Protein 4MO9 (pdb70)

Radius of gyration: 20.58 Å; Cα contacts (8 Å, |Δi|>4): 650; chains: 1; bounding box: 39×49×63 Å

Nearest PDB structures (foldseek):
  4mo9-assembly1_A  TM=1.003E+00  e=7.757E-64  Veillonella parvula DSM 2008
  6b2y-assembly1_A  TM=8.261E-01  e=7.152E-26  Yersinia pestis
  6b2x-assembly2_B  TM=8.426E-01  e=3.365E-25  Yersinia pestis
  6b2x-assembly1_A  TM=8.324E-01  e=6.325E-25  Yersinia pestis
  6b2y-assembly2_B  TM=8.524E-01  e=2.109E-24  Yersinia pestis

Foldseek 3Di:
DFWAQFLVRDTWDDPDAAQAEEWAQALFLICNVLLQLLDPCSLRRYQEECNCVPPVVLCVQVCVLPCVVVHYYAYHQPDPRHDQVVSLVSVGAEYEAEPVRVVSCVVPHPVVVVSNHIYHYAYLQQVDLSRLLSRLCRNCSNRVSNPSSVVLSVLLVVLLCVLVVLLVVDPDQAFEEWEFEFLALVDTHKTAACCEQVNVLLVLRHHHLCNPPDDGIGGDPLVSCLVCLTQAYYAGDDPVRVLGHWDQPADPVRVVVSQVRNQVVHPPSVVRNHNVVQRYKDFYSSLGSDSQVSLVSLVSNCSRPVVSRVVDDSVVSSQVSCVNGHNGHDDIGGITD

Sequence (337 aa):
PIEITDVTGRTVTLKKPAERVVLQWSGAGGPFFTISALGKDTPKVIAGDTSLQDYRADWKHFTAEPELAKIPVVGTIGDKTFNAEQVVALNPDVIFIPVDLKDQYESDAKAKDAAGIQTIYIDYHAEKLESHQKSIEAIGKALGKEERAAEISKFYTNRVTRVLDRVSKINKPKPTVYLEVGNGPEEFGNSFSGNYSWGALATAGADVITKDAIKKSSPINPEFVLEKNPDIIIGSYWPKKPTSRLGFEATEDSSQALLKAFTTERQGWSDLKAVENKQVYSAHHGLPREVFDAAVFEYLAKTFYPEEFKDVDPEATLKEFYDKFLPFSYSGIWFHN

B-factor: mean 40.54, std 11.11, range [23.33, 91.19]

Secondary structure (DSSP, 8-state):
-EEEE-TTS-EEEESS---SEEP-STTTTSSHHHHHH--TTGGGGB----HHHHH----HHHHH--GGGGSPP---BTBTT--HHHHHTT--SEEEEEHHHHHHHHHHTTT--TT--EEEEE-STT--HHHHHHHHHHHHHHHT-HHHHHHHHHHHHHHHHHHHHHHHH--SPPPEE-------TTS------TTSTHHHHH----EETTTTT-SSS-PPPHHHHHHH--SB------TT-TT---BSS--HHHHHHHHHHHHHHSTTGGG-HHHHTT------TTSSSSTTTHHHHHHHHHHH-GGGGTT--HHHHHHHHHHHH-SS---SB----

Solvent-accessible surface area: 14846 Å² total

Structure (mmCIF, N/CA/C/O backbone):
data_4MO9
#
_entry.id   4MO9
#
_cell.length_a   39.402
_cell.length_b   75.999
_cell.length_c   125.187
_cell.angle_alpha   90.00
_cell.angle_beta   90.00
_cell.angle_gamma   90.00
#
_symmetry.space_group_name_H-M   'P 21 21 21'
#
loop_
_entity.id
_entity.type
_entity.pdbx_description
1 polymer 'Periplasmic binding protein'
2 non-polymer 'trimethylamine oxide'
3 non-polymer GLYCEROL
4 water water
#
loop_
_atom_site.group_PDB
_atom_site.id
_atom_site.type_symbol
_atom_site.label_atom_id
_atom_site.label_alt_id
_atom_site.label_comp_id
_atom_site.label_asym_id
_atom_site.label_entity_id
_atom_site.label_seq_id
_atom_site.pdbx_PDB_ins_code
_atom_site.Cartn_x
_atom_site.Cartn_y
_atom_site.Cartn_z
_atom_site.occupancy
_atom_site.B_iso_or_equiv
_atom_site.auth_seq_id
_atom_site.auth_comp_id
_atom_site.auth_asym_id
_atom_site.auth_atom_id
_atom_site.pdbx_PDB_model_num
ATOM 1 N N . PRO A 1 21 ? 20.801 69.708 17.548 1.00 47.85 18 PRO A N 1
ATOM 2 C CA . PRO A 1 21 ? 22.028 69.301 16.851 1.00 48.59 18 PRO A CA 1
ATOM 3 C C . PRO A 1 21 ? 21.674 68.334 15.728 1.00 46.21 18 PRO A C 1
ATOM 4 O O . PRO A 1 21 ? 21.023 67.318 15.986 1.00 48.04 18 PRO A O 1
ATOM 8 N N . ILE A 1 22 ? 22.092 68.642 14.505 1.00 42.42 19 ILE A N 1
ATOM 9 C CA . ILE A 1 22 ? 21.727 67.832 13.349 1.00 37.82 19 ILE A CA 1
ATOM 10 C C . ILE A 1 22 ? 22.910 66.998 12.874 1.00 38.45 19 ILE A C 1
ATOM 11 O O . ILE A 1 22 ? 23.977 67.538 12.557 1.00 36.11 19 ILE A O 1
ATOM 16 N N . GLU A 1 23 ? 22.723 65.684 12.806 1.00 37.23 20 GLU A N 1
ATOM 17 C CA . GLU A 1 23 ? 23.801 64.818 12.346 1.00 38.61 20 GLU A CA 1
ATOM 18 C C . GLU A 1 23 ? 23.546 64.406 10.905 1.00 35.20 20 GLU A C 1
ATOM 19 O O . GLU A 1 23 ? 22.531 63.774 10.594 1.00 33.75 20 GLU A O 1
ATOM 25 N N . ILE A 1 24 ? 24.473 64.778 10.028 1.00 32.81 21 ILE A N 1
ATOM 26 C CA . ILE A 1 24 ? 24.354 64.516 8.602 1.00 32.02 21 ILE A CA 1
ATOM 27 C C . ILE A 1 24 ? 25.430 63.527 8.171 1.00 30.31 21 ILE A C 1
ATOM 28 O O . ILE A 1 24 ? 26.583 63.622 8.610 1.00 34.86 21 ILE A O 1
ATOM 33 N N . THR A 1 25 ? 25.052 62.562 7.342 1.00 26.65 22 THR A N 1
ATOM 34 C CA . THR A 1 25 ? 26.021 61.659 6.740 1.00 27.94 22 THR A CA 1
ATOM 35 C C . THR A 1 25 ? 26.213 62.091 5.293 1.00 28.17 22 THR A C 1
ATOM 36 O O . THR A 1 25 ? 25.258 62.077 4.506 1.00 29.15 22 THR A O 1
ATOM 40 N N . ASP A 1 26 ? 27.439 62.463 4.927 1.00 25.71 23 ASP A N 1
ATOM 41 C CA . ASP A 1 26 ? 27.654 62.929 3.562 1.00 26.46 23 ASP A CA 1
ATOM 42 C C . ASP A 1 26 ? 27.905 61.769 2.594 1.00 27.78 23 ASP A C 1
ATOM 43 O O . ASP A 1 26 ? 27.888 60.595 3.005 1.00 29.36 23 ASP A O 1
ATOM 48 N N . VAL A 1 27 ? 28.095 62.086 1.319 1.00 24.81 24 VAL A N 1
ATOM 49 C CA . VAL A 1 27 ? 28.181 61.059 0.283 1.00 28.47 24 VAL A CA 1
ATOM 50 C C . VAL A 1 27 ? 29.412 60.154 0.458 1.00 27.82 24 VAL A C 1
ATOM 51 O O . VAL A 1 27 ? 29.454 59.069 -0.103 1.00 29.56 24 VAL A O 1
ATOM 55 N N . THR A 1 28 ? 30.398 60.575 1.259 1.00 26.12 25 THR A N 1
ATOM 56 C CA . THR A 1 28 ? 31.593 59.750 1.459 1.00 26.49 25 THR A CA 1
ATOM 57 C C . THR A 1 28 ? 31.522 58.973 2.771 1.00 30.94 25 THR A C 1
ATOM 58 O O . THR A 1 28 ? 32.450 58.222 3.113 1.00 30.05 25 THR A O 1
ATOM 62 N N . GLY A 1 29 ? 30.439 59.177 3.521 1.00 28.78 26 GLY A N 1
ATOM 63 C CA . GLY A 1 29 ? 30.286 58.505 4.796 1.00 27.98 26 GLY A CA 1
ATOM 64 C C . GLY A 1 29 ? 30.723 59.325 5.991 1.00 29.81 26 GLY A C 1
ATOM 65 O O . GLY A 1 29 ? 30.752 58.801 7.116 1.00 29.88 26 GLY A O 1
ATOM 66 N N . ARG A 1 30 ? 31.062 60.601 5.783 1.00 27.40 27 ARG A N 1
ATOM 67 C CA . ARG A 1 30 ? 31.484 61.441 6.908 1.00 27.92 27 ARG A CA 1
ATOM 68 C C . ARG A 1 30 ? 30.299 61.872 7.756 1.00 29.22 27 ARG A C 1
ATOM 69 O O . ARG A 1 30 ? 29.251 62.292 7.231 1.00 27.71 27 ARG A O 1
ATOM 77 N N . THR A 1 31 ? 30.473 61.760 9.069 1.00 26.00 28 THR A N 1
ATOM 78 C CA . THR A 1 31 ? 29.474 62.225 10.009 1.00 27.39 28 THR A CA 1
ATOM 79 C C . THR A 1 31 ? 29.716 63.697 10.336 1.00 27.05 28 THR A C 1
ATOM 80 O O . THR A 1 31 ? 30.706 64.063 10.987 1.00 28.71 28 THR A O 1
ATOM 84 N N . VAL A 1 32 ? 28.797 64.543 9.888 1.00 29.16 29 VAL A N 1
ATOM 85 C CA . VAL A 1 32 ? 28.956 65.989 10.021 1.00 29.92 29 VAL A CA 1
ATOM 86 C C . VAL A 1 32 ? 27.850 66.543 10.922 1.00 32.58 29 VAL A C 1
ATOM 87 O O . VAL A 1 32 ? 26.670 66.244 10.720 1.00 32.96 29 VAL A O 1
ATOM 91 N N . THR A 1 33 ? 28.221 67.346 11.914 1.00 35.51 30 THR A N 1
ATOM 92 C CA . THR A 1 33 ? 27.251 67.836 12.883 1.00 37.23 30 THR A CA 1
ATOM 93 C C . THR A 1 33 ? 27.044 69.349 12.800 1.00 38.18 30 THR A C 1
ATOM 94 O O . THR A 1 33 ? 28.019 70.113 12.869 1.00 38.65 30 THR A O 1
ATOM 98 N N . LEU A 1 34 ? 25.785 69.778 12.674 1.00 33.78 31 LEU A N 1
ATOM 99 C CA . LEU A 1 34 ? 25.453 71.201 12.717 1.00 34.50 31 LEU A CA 1
ATOM 100 C C . LEU A 1 34 ? 24.656 71.513 13.976 1.00 36.39 31 LEU A C 1
ATOM 101 O O . LEU A 1 34 ? 23.841 70.697 14.413 1.00 33.98 31 LEU A O 1
ATOM 106 N N . LYS A 1 35 ? 24.871 72.702 14.532 1.00 38.80 32 LYS A N 1
ATOM 107 C CA . LYS A 1 35 ? 24.163 73.135 15.736 1.00 44.15 32 LYS A CA 1
ATOM 108 C C . LYS A 1 35 ? 22.692 73.437 15.423 1.00 41.44 32 LYS A C 1
ATOM 109 O O . LYS A 1 35 ? 21.824 73.329 16.285 1.00 39.47 32 LYS A O 1
ATOM 115 N N . LYS A 1 36 ? 22.426 73.814 14.174 1.00 39.72 33 LYS A N 1
ATOM 116 C CA . LYS A 1 36 ? 21.092 74.227 13.744 1.00 39.93 33 LYS A CA 1
ATOM 117 C C . LYS A 1 36 ? 21.101 74.195 12.220 1.00 37.07 33 LYS A C 1
ATOM 118 O O . LYS A 1 36 ? 22.173 74.049 11.627 1.00 35.03 33 LYS A O 1
ATOM 124 N N . PRO A 1 37 ? 19.920 74.319 11.575 1.00 37.87 34 PRO A N 1
ATOM 125 C CA . PRO A 1 37 ? 19.914 74.273 10.106 1.00 36.63 34 PRO A CA 1
ATOM 126 C C . PRO A 1 37 ? 20.814 75.342 9.480 1.00 38.60 34 PRO A C 1
ATOM 127 O O . PRO A 1 37 ? 20.860 76.468 9.977 1.00 38.37 34 PRO A O 1
ATOM 131 N N . ALA A 1 38 ? 21.522 74.983 8.412 1.00 35.08 35 ALA A N 1
ATOM 132 C CA . ALA A 1 38 ? 22.417 75.907 7.718 1.00 35.00 35 ALA A CA 1
ATOM 133 C C . ALA A 1 38 ? 21.646 77.112 7.180 1.00 35.16 35 ALA A C 1
ATOM 134 O O . ALA A 1 38 ? 20.561 76.961 6.614 1.00 34.63 35 ALA A O 1
ATOM 136 N N . GLU A 1 39 ? 22.194 78.311 7.342 1.00 34.37 36 GLU A N 1
ATOM 137 C CA . GLU A 1 39 ? 21.547 79.479 6.749 1.00 37.31 36 GLU A CA 1
ATOM 138 C C . GLU A 1 39 ? 22.576 80.475 6.221 1.00 36.46 36 GLU A C 1
ATOM 139 O O . GLU A 1 39 ? 22.230 81.593 5.817 1.00 36.54 36 GLU A O 1
ATOM 145 N N . ARG A 1 40 ? 23.841 80.053 6.218 1.00 33.77 37 ARG A N 1
ATOM 146 C CA . ARG A 1 40 ? 24.922 80.842 5.631 1.00 31.64 37 ARG A CA 1
ATOM 147 C C . ARG A 1 40 ? 25.846 79.956 4.795 1.00 32.40 37 ARG A C 1
ATOM 148 O O . ARG A 1 40 ? 27.029 79.761 5.121 1.00 31.51 37 ARG A O 1
ATOM 156 N N . VAL A 1 41 ? 25.293 79.424 3.705 1.00 30.53 38 VAL A N 1
ATOM 157 C CA . VAL A 1 41 ? 26.013 78.503 2.837 1.00 28.54 38 VAL A CA 1
ATOM 158 C C . VAL A 1 41 ? 26.956 79.269 1.893 1.00 31.94 38 VAL A C 1
ATOM 159 O O . VAL A 1 41 ? 26.60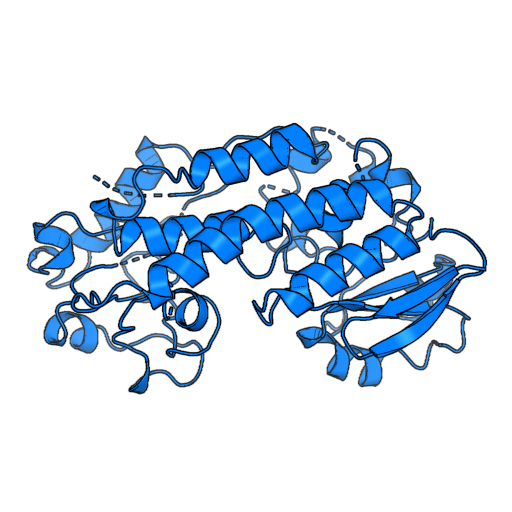2 80.353 1.419 1.00 34.50 38 VAL A O 1
ATOM 163 N N . VAL A 1 42 ? 28.151 78.726 1.641 1.00 31.72 39 VAL A N 1
ATOM 164 C CA . VAL A 1 42 ? 29.014 79.211 0.553 1.00 32.58 39 VAL A CA 1
ATOM 165 C C . VAL A 1 42 ? 28.900 78.239 -0.622 1.00 32.29 39 VAL A C 1
ATOM 166 O O . VAL A 1 42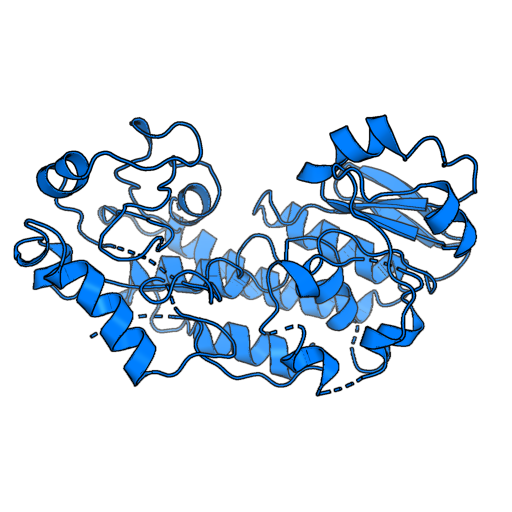 ? 29.205 77.048 -0.488 1.00 32.38 39 VAL A O 1
ATOM 170 N N . LEU A 1 43 ? 28.440 78.739 -1.764 1.00 31.37 40 LEU A N 1
ATOM 171 C CA . LEU A 1 43 ? 28.250 77.903 -2.952 1.00 29.73 40 LEU A CA 1
ATOM 172 C C . LEU A 1 43 ? 29.540 77.668 -3.723 1.00 28.67 40 LEU A C 1
ATOM 173 O O . LEU A 1 43 ? 30.393 78.557 -3.818 1.00 28.83 40 LEU A O 1
ATOM 178 N N . GLN A 1 44 ? 29.665 76.472 -4.297 1.00 29.27 41 GLN A N 1
ATOM 179 C CA . GLN A 1 44 ? 30.690 76.169 -5.286 1.00 28.52 41 GLN A CA 1
ATOM 180 C C . GLN A 1 44 ? 30.041 75.396 -6.431 1.00 30.99 41 GLN A C 1
ATOM 181 O O . GLN A 1 44 ? 29.048 74.675 -6.212 1.00 28.61 41 GLN A O 1
ATOM 187 N N . TRP A 1 45 ? 30.610 75.546 -7.626 1.00 30.14 42 TRP A N 1
ATOM 188 C CA . TRP A 1 45 ? 30.152 74.860 -8.851 1.00 28.10 42 TRP A CA 1
ATOM 189 C C . TRP A 1 45 ? 28.642 74.969 -9.116 1.00 27.94 42 TRP A C 1
ATOM 190 O O . TRP A 1 45 ? 27.997 73.980 -9.478 1.00 27.81 42 TRP A O 1
ATOM 201 N N . SER A 1 46 ? 28.081 76.166 -8.958 1.00 29.47 43 SER A N 1
ATOM 202 C CA . SER A 1 46 ? 26.654 76.363 -9.202 1.00 31.19 43 SER A CA 1
ATOM 203 C C . SER A 1 46 ? 26.272 76.029 -10.646 1.00 32.50 43 SER A C 1
ATOM 204 O O . SER A 1 46 ? 26.919 76.483 -11.600 1.00 31.26 43 SER A O 1
ATOM 207 N N . GLY A 1 47 ? 25.236 75.207 -10.799 1.00 32.07 44 GLY A N 1
ATOM 208 C CA . GLY A 1 47 ? 24.800 74.793 -12.117 1.00 31.32 44 GLY A CA 1
ATOM 209 C C . GLY A 1 47 ? 25.683 73.710 -12.702 1.00 32.92 44 GLY A C 1
ATOM 210 O O . GLY A 1 47 ? 25.508 73.329 -13.871 1.00 32.32 44 GLY A O 1
ATOM 211 N N . ALA A 1 48 ? 26.635 73.217 -11.910 1.00 28.35 45 ALA A N 1
ATOM 212 C CA . ALA A 1 48 ? 27.578 72.214 -12.395 1.00 29.50 45 ALA A CA 1
ATOM 213 C C . ALA A 1 48 ? 27.827 71.101 -11.374 1.00 29.92 45 ALA A C 1
ATOM 214 O O . ALA A 1 48 ? 28.962 70.627 -11.216 1.00 28.23 45 ALA A O 1
ATOM 216 N N . GLY A 1 49 ? 26.776 70.671 -10.684 1.00 28.38 46 GLY A N 1
ATOM 217 C CA . GLY A 1 49 ? 26.946 69.584 -9.731 1.00 27.68 46 GLY A CA 1
ATOM 218 C C . GLY A 1 49 ? 27.248 70.044 -8.319 1.00 26.90 46 GLY A C 1
ATOM 219 O O . GLY A 1 49 ? 27.333 69.219 -7.400 1.00 29.07 46 GLY A O 1
ATOM 220 N N . GLY A 1 50 ? 27.409 71.354 -8.126 1.00 26.04 47 GLY A N 1
ATOM 221 C CA . GLY A 1 50 ? 27.411 71.922 -6.779 1.00 25.83 47 GLY A CA 1
ATOM 222 C C . GLY A 1 50 ? 25.975 71.981 -6.268 1.00 24.75 47 GLY A C 1
ATOM 223 O O . GLY A 1 50 ? 25.043 71.629 -6.996 1.00 28.66 47 GLY A O 1
ATOM 224 N N . PRO A 1 51 ? 25.769 72.458 -5.038 1.00 26.08 48 PRO A N 1
ATOM 225 C CA . PRO A 1 51 ? 24.430 72.355 -4.430 1.00 24.52 48 PRO A CA 1
ATOM 226 C C . PRO A 1 51 ? 23.381 73.358 -4.944 1.00 24.40 48 PRO A C 1
ATOM 227 O O . PRO A 1 51 ? 22.214 73.181 -4.611 1.00 26.56 48 PRO A O 1
ATOM 231 N N . PHE A 1 52 ? 23.766 74.361 -5.735 1.00 28.77 49 PHE A N 1
ATOM 232 C CA . PHE A 1 52 ? 22.833 75.448 -6.090 1.00 28.88 49 PHE A CA 1
ATOM 233 C C . PHE A 1 52 ? 21.427 75.015 -6.507 1.00 28.15 49 PHE A C 1
ATOM 234 O O . PHE A 1 52 ? 20.430 75.477 -5.938 1.00 28.94 49 PHE A O 1
ATOM 242 N N . PHE A 1 53 ? 21.325 74.150 -7.513 1.00 28.37 50 PHE A N 1
ATOM 243 C CA . PHE A 1 53 ? 20.002 73.727 -7.977 1.00 25.17 50 PHE A CA 1
ATOM 244 C C . PHE A 1 53 ? 19.260 72.931 -6.911 1.00 26.39 50 PHE A C 1
ATOM 245 O O . PHE A 1 53 ? 18.044 73.060 -6.773 1.00 28.06 50 PHE A O 1
ATOM 253 N N . THR A 1 54 ? 19.975 72.094 -6.166 1.00 26.89 51 THR A N 1
ATOM 254 C CA . THR A 1 54 ? 19.335 71.369 -5.059 1.00 25.66 51 THR A CA 1
ATOM 255 C C . THR A 1 54 ? 18.817 72.334 -3.994 1.00 26.74 51 THR A C 1
ATOM 256 O O . THR A 1 54 ? 17.670 72.219 -3.527 1.00 26.37 51 THR A O 1
ATOM 260 N N . ILE A 1 55 ? 19.645 73.301 -3.615 1.00 25.77 52 ILE A N 1
ATOM 261 C CA . ILE A 1 55 ? 19.227 74.269 -2.606 1.00 26.37 52 ILE A CA 1
ATOM 262 C C . ILE A 1 55 ? 18.000 75.055 -3.080 1.00 30.48 52 ILE A C 1
ATOM 263 O O . ILE A 1 55 ? 17.040 75.240 -2.317 1.00 29.59 52 ILE A O 1
ATOM 268 N N . SER A 1 56 ? 18.006 75.484 -4.344 1.00 29.90 53 SER A N 1
ATOM 269 C CA . SER A 1 56 ? 16.877 76.237 -4.883 1.00 29.27 53 SER A CA 1
ATOM 270 C C . SER A 1 56 ? 15.624 75.374 -4.864 1.00 30.80 53 SER A C 1
ATOM 271 O O . SER A 1 56 ? 14.533 75.858 -4.581 1.00 33.10 53 SER A O 1
ATOM 274 N N . ALA A 1 57 ? 15.781 74.089 -5.165 1.00 29.08 54 ALA A N 1
ATOM 275 C CA . ALA A 1 57 ? 14.642 73.173 -5.188 1.00 30.38 54 ALA A CA 1
ATOM 276 C C . ALA A 1 57 ? 14.074 72.936 -3.790 1.00 28.65 54 ALA A C 1
ATOM 277 O O . ALA A 1 57 ? 12.874 72.685 -3.630 1.00 30.87 54 ALA A O 1
ATOM 279 N N . LEU A 1 58 ? 14.933 73.022 -2.779 1.00 29.47 55 LEU A N 1
ATOM 280 C CA . LEU A 1 58 ? 14.524 72.827 -1.387 1.00 29.82 55 LEU A CA 1
ATOM 281 C C . LEU A 1 58 ? 13.925 74.095 -0.779 1.00 34.44 55 LEU A C 1
ATOM 282 O O . LEU A 1 58 ? 12.929 74.039 -0.043 1.00 33.82 55 LEU A O 1
ATOM 295 N N . GLY A 1 60 ? 13.021 77.073 -2.513 1.00 36.79 57 GLY A N 1
ATOM 296 C CA . GLY A 1 60 ? 12.111 77.862 -3.330 1.00 36.27 57 GLY A CA 1
ATOM 297 C C . GLY A 1 60 ? 12.419 79.349 -3.228 1.00 36.23 57 GLY A C 1
ATOM 298 O O . GLY A 1 60 ? 13.570 79.762 -3.395 1.00 33.00 57 GLY A O 1
ATOM 299 N N . LYS A 1 61 ? 11.395 80.149 -2.936 1.00 41.57 58 LYS A N 1
ATOM 300 C CA . LYS A 1 61 ? 11.550 81.600 -2.893 1.00 43.94 58 LYS A CA 1
ATOM 301 C C . LYS A 1 61 ? 12.475 82.060 -1.772 1.00 43.92 58 LYS A C 1
ATOM 302 O O . LYS A 1 61 ? 12.988 83.180 -1.814 1.00 43.09 58 LYS A O 1
ATOM 308 N N . ASP A 1 62 ? 12.679 81.195 -0.777 1.00 42.79 59 ASP A N 1
ATOM 309 C CA . ASP A 1 62 ? 13.537 81.515 0.368 1.00 43.09 59 ASP A CA 1
ATOM 310 C C . ASP A 1 62 ? 15.011 81.223 0.104 1.00 39.48 59 ASP A C 1
ATOM 311 O O . ASP A 1 62 ? 15.839 81.355 1.007 1.00 39.07 59 ASP A O 1
ATOM 316 N N . THR A 1 63 ? 15.330 80.818 -1.123 1.00 35.51 60 THR A N 1
ATOM 317 C CA . THR A 1 63 ? 16.706 80.484 -1.490 1.00 32.46 60 THR A CA 1
ATOM 318 C C . THR A 1 63 ? 17.772 81.509 -1.059 1.00 35.56 60 THR A C 1
ATOM 319 O O . THR A 1 63 ? 18.785 81.127 -0.476 1.00 36.56 60 THR A O 1
ATOM 323 N N . PRO A 1 64 ? 17.559 82.809 -1.334 1.00 38.38 61 PRO A N 1
ATOM 324 C CA . PRO A 1 64 ? 18.626 83.753 -0.961 1.00 42.50 61 PRO A CA 1
ATOM 325 C C . PRO A 1 64 ? 18.860 83.860 0.554 1.00 43.26 61 PRO A C 1
ATOM 326 O O . PRO A 1 64 ? 19.954 84.255 0.974 1.00 43.41 61 PRO A O 1
ATOM 330 N N . LYS A 1 65 ? 17.858 83.504 1.355 1.00 39.50 62 LYS A N 1
ATOM 331 C CA . LYS A 1 65 ? 17.952 83.629 2.813 1.00 42.19 62 LYS A CA 1
ATOM 332 C C . LYS A 1 65 ? 18.920 82.646 3.487 1.00 40.92 62 LYS A C 1
ATOM 333 O O . LYS A 1 65 ? 19.177 82.757 4.692 1.00 43.21 62 LYS A O 1
ATOM 339 N N . VAL A 1 66 ? 19.451 81.688 2.730 1.00 36.96 63 VAL A N 1
ATOM 340 C CA . VAL A 1 66 ? 20.376 80.705 3.301 1.00 35.70 63 VAL A CA 1
ATOM 341 C C . VAL A 1 66 ? 21.767 80.742 2.661 1.00 36.86 63 VAL A C 1
ATOM 342 O O . VAL A 1 66 ? 22.640 79.939 3.013 1.00 34.74 63 VAL A O 1
ATOM 346 N N . ILE A 1 67 ? 21.974 81.648 1.710 1.00 35.75 64 ILE A N 1
ATOM 347 C CA . ILE A 1 67 ? 23.252 81.704 0.996 1.00 33.80 64 ILE A CA 1
ATOM 348 C C . ILE A 1 67 ? 24.084 82.901 1.459 1.00 37.43 64 ILE A C 1
ATOM 349 O O . ILE A 1 67 ? 23.646 84.045 1.330 1.00 38.69 64 ILE A O 1
ATOM 354 N N . ALA A 1 68 ? 25.276 82.640 1.996 1.00 36.62 65 ALA A N 1
ATOM 355 C CA . ALA A 1 68 ? 26.167 83.708 2.458 1.00 37.92 65 ALA A CA 1
ATOM 356 C C . ALA A 1 68 ? 27.191 84.117 1.386 1.00 38.31 65 ALA A C 1
ATOM 357 O O . ALA A 1 68 ? 27.669 85.264 1.372 1.00 36.70 65 ALA A O 1
ATOM 359 N N . GLY A 1 69 ? 27.538 83.171 0.510 1.00 34.71 66 GLY A N 1
ATOM 360 C CA . GLY A 1 69 ? 28.528 83.418 -0.523 1.00 31.60 66 GLY A CA 1
ATOM 361 C C . GLY A 1 69 ? 28.148 82.780 -1.839 1.00 33.35 66 GLY A C 1
ATOM 362 O O . GLY A 1 69 ? 27.867 81.571 -1.903 1.00 33.91 66 GLY A O 1
ATOM 371 N N . ASP A 1 71 ? 29.163 81.842 -5.729 1.00 33.76 68 ASP A N 1
ATOM 372 C CA . ASP A 1 71 ? 30.287 81.638 -6.644 1.00 32.64 68 ASP A CA 1
ATOM 373 C C . ASP A 1 71 ? 29.951 82.273 -7.992 1.00 35.69 68 ASP A C 1
ATOM 374 O O . ASP A 1 71 ? 28.836 82.777 -8.181 1.00 37.16 68 ASP A O 1
ATOM 379 N N . THR A 1 72 ? 30.901 82.251 -8.926 1.00 34.64 69 THR A N 1
ATOM 380 C CA . THR A 1 72 ? 30.711 82.914 -10.221 1.00 37.29 69 THR A CA 1
ATOM 381 C C . THR A 1 72 ? 30.526 81.933 -11.370 1.00 38.84 69 THR A C 1
ATOM 382 O O . THR A 1 72 ? 30.566 82.323 -12.543 1.00 35.58 69 THR A O 1
ATOM 386 N N . SER A 1 73 ? 30.333 80.662 -11.027 1.00 39.17 70 SER A N 1
ATOM 387 C CA . SER A 1 73 ? 30.143 79.607 -12.019 1.00 36.93 70 SER A CA 1
ATOM 388 C C . SER A 1 73 ? 29.008 79.911 -13.013 1.00 36.07 70 SER A C 1
ATOM 389 O O . SER A 1 73 ? 29.204 79.828 -14.237 1.00 35.09 70 SER A O 1
ATOM 392 N N . LEU A 1 74 ? 27.836 80.285 -12.501 1.00 34.02 71 LEU A N 1
ATOM 393 C CA . LEU A 1 74 ? 26.708 80.618 -13.372 1.00 35.89 71 LEU A CA 1
ATOM 394 C C . LEU A 1 74 ? 27.032 81.838 -14.225 1.00 36.80 71 LEU A C 1
ATOM 395 O O . LEU A 1 74 ? 26.904 81.797 -15.463 1.00 40.45 71 LEU A O 1
ATOM 400 N N . GLN A 1 75 ? 27.462 82.918 -13.571 1.00 36.80 72 GLN A N 1
ATOM 401 C CA . GLN A 1 75 ? 27.803 84.164 -14.272 1.00 38.81 72 GLN A CA 1
ATOM 402 C C . GLN A 1 75 ? 28.812 83.960 -15.408 1.00 41.79 72 GLN A C 1
ATOM 403 O O . GLN A 1 75 ? 28.689 84.563 -16.478 1.00 42.87 72 GLN A O 1
ATOM 409 N N . ASP A 1 76 ? 29.803 83.104 -15.178 1.00 41.92 73 ASP A N 1
ATOM 410 C CA . ASP A 1 76 ? 30.910 82.941 -16.118 1.00 45.42 73 ASP A CA 1
ATOM 411 C C . ASP A 1 76 ? 30.676 81.876 -17.191 1.00 45.08 73 ASP A C 1
ATOM 412 O O . ASP A 1 76 ? 31.124 82.026 -18.324 1.00 46.21 73 ASP A O 1
ATOM 417 N N . TYR A 1 77 ? 29.980 80.801 -16.840 1.00 41.23 74 TYR A N 1
ATOM 418 C CA . TYR A 1 77 ? 29.914 79.636 -17.718 1.00 44.32 74 TYR A CA 1
ATOM 419 C C . TYR A 1 77 ? 28.499 79.252 -18.119 1.00 41.53 74 TYR A C 1
ATOM 420 O O . TYR A 1 77 ? 28.308 78.398 -18.978 1.00 41.22 74 TYR A O 1
ATOM 429 N N . ARG A 1 78 ? 27.513 79.869 -17.476 1.00 40.12 75 ARG A N 1
ATOM 430 C CA . ARG A 1 78 ? 26.115 79.588 -17.765 1.00 39.53 75 ARG A CA 1
ATOM 431 C C . ARG A 1 78 ? 25.323 80.891 -17.687 1.00 38.06 75 ARG A C 1
ATOM 432 O O . ARG A 1 78 ? 24.319 80.979 -16.978 1.00 37.55 75 ARG A O 1
ATOM 440 N N . ALA A 1 79 ? 25.779 81.908 -18.415 1.00 34.83 76 ALA A N 1
ATOM 441 C CA . ALA A 1 79 ? 25.242 83.257 -18.231 1.00 35.49 76 ALA A CA 1
ATOM 442 C C . ALA A 1 79 ? 23.762 83.362 -18.581 1.00 36.69 76 ALA A C 1
ATOM 443 O O . ALA A 1 79 ? 23.052 84.222 -18.048 1.00 35.77 76 ALA A O 1
ATOM 445 N N . ASP A 1 80 ? 23.286 82.504 -19.478 1.00 36.43 77 ASP A N 1
ATOM 446 C CA . ASP A 1 80 ? 21.871 82.565 -19.819 1.00 38.51 77 ASP A CA 1
ATOM 447 C C . ASP A 1 80 ? 21.021 82.182 -18.610 1.00 34.77 77 ASP A C 1
ATOM 448 O O . ASP A 1 80 ? 19.974 82.790 -18.366 1.00 34.45 77 ASP A O 1
ATOM 461 N N . TRP A 1 82 ? 22.071 82.554 -15.444 1.00 36.29 79 TRP A N 1
ATOM 462 C CA . TRP A 1 82 ? 22.261 83.677 -14.527 1.00 36.27 79 TRP A CA 1
ATOM 463 C C . TRP A 1 82 ? 21.299 84.833 -14.814 1.00 37.08 79 TRP A C 1
ATOM 464 O O . TRP A 1 82 ? 20.718 85.394 -13.880 1.00 34.96 79 TRP A O 1
ATOM 475 N N . LYS A 1 83 ? 21.122 85.190 -16.090 1.00 36.71 80 LYS A N 1
ATOM 476 C CA . LYS A 1 83 ? 20.196 86.270 -16.436 1.00 41.17 80 LYS A CA 1
ATOM 477 C C . LYS A 1 83 ? 18.767 85.901 -16.062 1.00 41.50 80 LYS A C 1
ATOM 478 O O . LYS A 1 83 ? 18.021 86.713 -15.512 1.00 43.10 80 LYS A O 1
ATOM 484 N N . HIS A 1 84 ? 18.378 84.676 -16.396 1.00 38.62 81 HIS A N 1
ATOM 485 C CA . HIS A 1 84 ? 17.013 84.230 -16.175 1.00 39.75 81 HIS A CA 1
ATOM 486 C C . HIS A 1 84 ? 16.713 84.202 -14.676 1.00 40.05 81 HIS A C 1
ATOM 487 O O . HIS A 1 84 ? 15.685 84.714 -14.216 1.00 38.58 81 HIS A O 1
ATOM 494 N N . PHE A 1 85 ? 17.633 83.621 -13.915 1.00 39.03 82 PHE A N 1
ATOM 495 C CA . PHE A 1 85 ? 17.415 83.431 -12.491 1.00 37.01 82 PHE A CA 1
ATOM 496 C C . PHE A 1 85 ? 17.416 84.770 -11.758 1.00 39.74 82 PHE A C 1
ATOM 497 O O . PHE A 1 85 ? 16.572 85.006 -10.894 1.00 40.50 82 PHE A O 1
ATOM 505 N N . THR A 1 86 ? 18.354 85.649 -12.106 1.00 40.08 83 THR A N 1
ATOM 506 C CA . THR A 1 86 ? 18.443 86.950 -11.439 1.00 43.26 83 THR A CA 1
ATOM 507 C C . THR A 1 86 ? 17.260 87.841 -11.804 1.00 45.39 83 THR A C 1
ATOM 508 O O . THR A 1 86 ? 16.817 88.659 -10.997 1.00 48.50 83 THR A O 1
ATOM 512 N N . ALA A 1 87 ? 16.734 87.663 -13.009 1.00 43.14 84 ALA A N 1
ATOM 513 C CA . ALA A 1 87 ? 15.558 88.415 -13.434 1.00 45.42 84 ALA A CA 1
ATOM 514 C C . ALA A 1 87 ? 14.382 88.103 -12.517 1.00 45.38 84 ALA A C 1
ATOM 515 O O . ALA A 1 87 ? 13.618 88.998 -12.144 1.00 46.15 84 ALA A O 1
ATOM 517 N N . GLU A 1 88 ? 14.248 86.833 -12.150 1.00 43.69 85 GLU A N 1
ATOM 518 C CA . GLU A 1 88 ? 13.109 86.393 -11.350 1.00 47.28 85 GLU A CA 1
ATOM 519 C C . GLU A 1 88 ? 13.398 86.436 -9.849 1.00 45.81 85 GLU A C 1
ATOM 520 O O . GLU A 1 88 ? 12.475 86.484 -9.035 1.00 47.81 85 GLU A O 1
ATOM 534 N N . PRO A 1 90 ? 16.072 88.722 -8.073 1.00 42.15 87 PRO A N 1
ATOM 535 C CA . PRO A 1 90 ? 17.170 89.701 -8.134 1.00 43.34 87 PRO A CA 1
ATOM 536 C C . PRO A 1 90 ? 18.090 89.698 -6.915 1.00 43.99 87 PRO A C 1
ATOM 537 O O . PRO A 1 90 ? 19.229 90.159 -7.013 1.00 45.05 87 PRO A O 1
ATOM 541 N N . GLU A 1 91 ? 17.617 89.171 -5.792 1.00 43.59 88 GLU A N 1
ATOM 542 C CA . GLU A 1 91 ? 18.434 89.145 -4.583 1.00 48.07 88 GLU A CA 1
ATOM 543 C C . GLU A 1 91 ? 19.674 88.276 -4.750 1.00 42.18 88 GLU A C 1
ATOM 544 O O . GLU A 1 91 ? 20.624 88.393 -3.977 1.00 39.23 88 GLU A O 1
ATOM 550 N N . LEU A 1 92 ? 19.660 87.400 -5.750 1.00 39.13 89 LEU A N 1
ATOM 551 C CA . LEU A 1 92 ? 20.798 86.516 -5.992 1.00 39.34 89 LEU A CA 1
ATOM 552 C C . LEU A 1 92 ? 22.046 87.317 -6.359 1.00 41.01 89 LEU A C 1
ATOM 553 O O . LEU A 1 92 ? 23.169 86.936 -6.005 1.00 40.74 89 LEU A O 1
ATOM 558 N N . ALA A 1 93 ? 21.839 88.430 -7.063 1.00 43.02 90 ALA A N 1
ATOM 559 C CA . ALA A 1 93 ? 22.942 89.263 -7.539 1.00 42.38 90 ALA A CA 1
ATOM 560 C C . ALA A 1 93 ? 23.460 90.207 -6.452 1.00 45.09 90 ALA A C 1
ATOM 561 O O . ALA A 1 93 ? 24.428 90.947 -6.673 1.00 46.33 90 ALA A O 1
ATOM 563 N N . LYS A 1 94 ? 22.815 90.178 -5.285 1.00 43.00 91 LYS A N 1
ATOM 564 C CA . LYS A 1 94 ? 23.221 91.008 -4.148 1.00 45.33 91 LYS A CA 1
ATOM 565 C C . LYS A 1 94 ? 24.064 90.232 -3.130 1.00 45.61 91 LYS A C 1
ATOM 566 O O . LYS A 1 94 ? 24.633 90.825 -2.217 1.00 47.94 91 LYS A O 1
ATOM 572 N N . ILE A 1 95 ? 24.126 88.911 -3.271 1.00 42.74 92 ILE A N 1
ATOM 573 C CA . ILE A 1 95 ? 24.893 88.085 -2.344 1.00 40.87 92 ILE A CA 1
ATOM 574 C C . ILE A 1 95 ? 26.389 88.271 -2.611 1.00 41.31 92 ILE A C 1
ATOM 575 O O . ILE A 1 95 ? 26.819 88.236 -3.765 1.00 43.07 92 ILE A O 1
ATOM 580 N N . PRO A 1 96 ? 27.185 88.483 -1.547 1.00 42.13 93 PRO A N 1
ATOM 581 C CA . PRO A 1 96 ? 28.640 88.617 -1.701 1.00 43.16 93 PRO A CA 1
ATOM 582 C C . PRO A 1 96 ? 29.222 87.499 -2.563 1.00 40.14 93 PRO A C 1
ATOM 583 O O . PRO A 1 96 ? 28.842 86.336 -2.397 1.00 40.84 93 PRO A O 1
ATOM 587 N N . VAL A 1 97 ? 30.113 87.854 -3.483 1.00 37.54 94 VAL A N 1
ATOM 588 C CA . VAL A 1 97 ? 30.698 86.896 -4.417 1.00 39.54 94 VAL A CA 1
ATOM 589 C C . VAL A 1 97 ? 31.944 86.242 -3.812 1.00 38.77 94 VAL A C 1
ATOM 590 O O . VAL A 1 97 ? 32.718 86.920 -3.127 1.00 40.33 94 VAL A O 1
ATOM 594 N N . VAL A 1 98 ? 32.125 84.935 -4.025 1.00 34.10 95 VAL A N 1
ATOM 595 C CA . VAL A 1 98 ? 33.350 84.249 -3.594 1.00 34.52 95 VAL A CA 1
ATOM 596 C C . VAL A 1 98 ? 34.058 83.590 -4.779 1.00 36.91 95 VAL A C 1
ATOM 597 O O . VAL A 1 98 ? 33.430 83.293 -5.802 1.00 36.51 95 VAL A O 1
ATOM 601 N N . GLY A 1 99 ? 35.361 83.353 -4.644 1.00 34.78 96 GLY A N 1
ATOM 602 C CA . GLY A 1 99 ? 36.098 82.687 -5.702 1.00 38.33 96 GLY A CA 1
ATOM 603 C C . GLY A 1 99 ? 35.710 81.222 -5.825 1.00 37.96 96 GLY A C 1
ATOM 604 O O . GLY A 1 99 ? 34.845 80.730 -5.085 1.00 37.40 96 GLY A O 1
ATOM 605 N N . THR A 1 100 ? 36.354 80.519 -6.753 1.00 35.03 97 THR A N 1
ATOM 606 C CA . THR A 1 100 ? 36.115 79.094 -6.934 1.00 33.18 97 THR A CA 1
ATOM 607 C C . THR A 1 100 ? 37.377 78.300 -6.579 1.00 34.03 97 THR A C 1
ATOM 608 O O . THR A 1 100 ? 38.480 78.673 -6.978 1.00 37.24 97 THR A O 1
ATOM 612 N N . ILE A 1 101 ? 37.216 77.227 -5.804 1.00 34.31 98 ILE A N 1
ATOM 613 C CA . ILE A 1 101 ? 38.326 76.342 -5.433 1.00 35.34 98 ILE A CA 1
ATOM 614 C C . ILE A 1 101 ? 39.022 75.839 -6.691 1.00 39.05 98 ILE A C 1
ATOM 615 O O . ILE A 1 101 ? 38.356 75.374 -7.615 1.00 37.42 98 ILE A O 1
ATOM 620 N N . GLY A 1 102 ? 40.349 75.924 -6.734 1.00 44.03 99 GLY A N 1
ATOM 621 C CA . GLY A 1 102 ? 41.084 75.406 -7.874 1.00 52.50 99 GLY A CA 1
ATOM 622 C C . GLY A 1 102 ? 41.409 76.508 -8.858 1.00 60.11 99 GLY A C 1
ATOM 623 O O . GLY A 1 102 ? 42.277 76.352 -9.722 1.00 61.99 99 GLY A O 1
ATOM 624 N N . ASP A 1 103 ? 40.691 77.620 -8.741 1.00 63.44 100 ASP A N 1
ATOM 625 C CA . ASP A 1 103 ? 41.080 78.840 -9.430 1.00 68.76 100 ASP A CA 1
ATOM 626 C C . ASP A 1 103 ? 42.006 79.618 -8.510 1.00 70.70 100 ASP A C 1
ATOM 627 O O . ASP A 1 103 ? 42.167 79.278 -7.337 1.00 73.38 100 ASP A O 1
ATOM 632 N N . LYS A 1 104 ? 42.617 80.665 -9.042 1.00 70.33 101 LYS A N 1
ATOM 633 C CA . LYS A 1 104 ? 43.459 81.530 -8.240 1.00 70.52 101 LYS A CA 1
ATOM 634 C C . LYS A 1 104 ? 42.592 82.695 -7.762 1.00 69.85 101 LYS A C 1
ATOM 635 O O . LYS A 1 104 ? 43.089 83.712 -7.271 1.00 70.86 101 LYS A O 1
ATOM 641 N N . THR A 1 105 ? 41.279 82.505 -7.907 1.00 68.15 102 THR A N 1
ATOM 642 C CA . THR A 1 105 ? 40.263 83.467 -7.477 1.00 63.80 102 THR A CA 1
ATOM 643 C C . THR A 1 105 ? 39.720 83.147 -6.082 1.00 56.86 102 THR A C 1
ATOM 644 O O . TH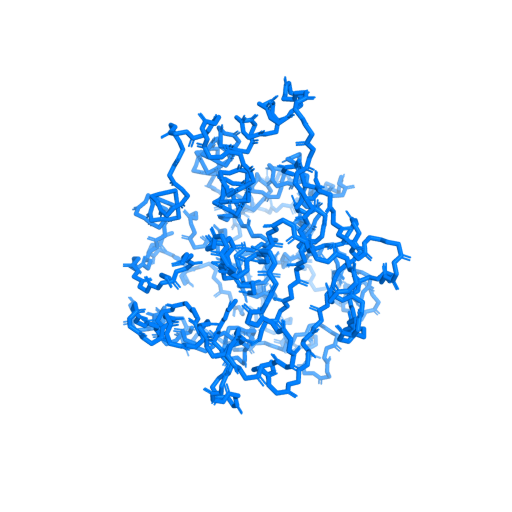R A 1 105 ? 39.074 83.990 -5.459 1.00 55.62 102 THR A O 1
ATOM 648 N N . PHE A 1 106 ? 39.965 81.932 -5.597 1.00 52.34 103 PHE A N 1
ATOM 649 C CA . PHE A 1 106 ? 39.498 81.561 -4.268 1.00 51.09 103 PHE A CA 1
ATOM 650 C C . PHE A 1 106 ? 40.403 82.148 -3.198 1.00 49.92 103 PHE A C 1
ATOM 651 O O . PHE A 1 106 ? 41.617 81.927 -3.208 1.00 52.54 103 PHE A O 1
ATOM 659 N N . ASN A 1 107 ? 39.799 82.907 -2.288 1.00 43.65 104 ASN A N 1
ATOM 660 C CA . ASN A 1 107 ? 40.517 83.533 -1.187 1.00 43.58 104 ASN A CA 1
ATOM 661 C C . ASN A 1 107 ? 39.882 83.050 0.108 1.00 40.99 104 ASN A C 1
ATOM 662 O O . ASN A 1 107 ? 38.767 83.456 0.442 1.00 41.08 104 ASN A O 1
ATOM 667 N N . ALA A 1 108 ? 40.580 82.174 0.823 1.00 39.13 105 ALA A N 1
ATOM 668 C CA . ALA A 1 108 ? 40.025 81.550 2.023 1.00 39.24 105 ALA A CA 1
ATOM 669 C C . ALA A 1 108 ? 39.622 82.572 3.089 1.00 41.95 105 ALA A C 1
ATOM 670 O O . ALA A 1 108 ? 38.573 82.438 3.724 1.00 39.25 105 ALA A O 1
ATOM 672 N N . GLU A 1 109 ? 40.459 83.588 3.283 1.00 45.20 106 GLU A N 1
ATOM 673 C CA . GLU A 1 109 ? 40.188 84.633 4.268 1.00 45.08 106 GLU A CA 1
ATOM 674 C C . GLU A 1 109 ? 38.925 85.436 3.926 1.00 44.53 106 GLU A C 1
ATOM 675 O O . GLU A 1 109 ? 38.184 85.853 4.819 1.00 43.02 106 GLU A O 1
ATOM 681 N N . GLN A 1 110 ? 38.684 85.653 2.636 1.00 43.63 107 GLN A N 1
ATOM 682 C CA . GLN A 1 110 ? 37.486 86.374 2.197 1.00 44.11 107 GLN A CA 1
ATOM 683 C C . GLN A 1 110 ? 36.237 85.551 2.502 1.00 40.59 107 GLN A C 1
ATOM 684 O O . GLN A 1 110 ? 35.200 86.083 2.913 1.00 39.65 107 GLN A O 1
ATOM 690 N N . VAL A 1 111 ? 36.349 84.241 2.324 1.00 37.59 108 VAL A N 1
ATOM 691 C CA . VAL A 1 111 ? 35.233 83.351 2.602 1.00 37.02 108 VAL A CA 1
ATOM 692 C C . VAL A 1 111 ? 34.950 83.266 4.103 1.00 37.99 108 VAL A C 1
ATOM 693 O O . VAL A 1 111 ? 33.796 83.404 4.529 1.00 37.81 108 VAL A O 1
ATOM 697 N N . VAL A 1 112 ? 36.001 83.041 4.896 1.00 37.94 109 VAL A N 1
ATOM 698 C CA . VAL A 1 112 ? 35.888 83.005 6.362 1.00 36.67 109 VAL A CA 1
ATOM 699 C C . VAL A 1 112 ? 35.226 84.277 6.887 1.00 38.73 109 VAL A C 1
ATOM 700 O O . VAL A 1 112 ? 34.469 84.245 7.861 1.00 40.20 109 VAL A O 1
ATOM 704 N N . ALA A 1 113 ? 35.495 85.393 6.221 1.00 38.75 110 ALA A N 1
ATOM 705 C CA . ALA A 1 113 ? 34.966 86.686 6.636 1.00 40.31 110 ALA A CA 1
ATOM 706 C C . ALA A 1 113 ? 33.456 86.804 6.425 1.00 39.28 110 ALA A C 1
ATOM 707 O O . ALA A 1 113 ? 32.829 87.745 6.915 1.00 40.09 110 ALA A O 1
ATOM 709 N N . LEU A 1 114 ? 32.877 85.860 5.693 1.00 36.32 111 LEU A N 1
ATOM 710 C CA . LEU A 1 114 ? 31.435 85.832 5.487 1.00 38.83 111 LEU A CA 1
ATOM 711 C C . LEU A 1 114 ? 30.707 85.099 6.622 1.00 41.23 111 LEU A C 1
ATOM 712 O O . LEU A 1 114 ? 29.474 84.994 6.609 1.00 41.11 111 LEU A O 1
ATOM 717 N N . ASN A 1 115 ? 31.474 84.604 7.594 1.00 40.60 112 ASN A N 1
ATOM 718 C CA . ASN A 1 115 ? 30.939 83.772 8.676 1.00 40.28 112 ASN A CA 1
ATOM 719 C C . ASN A 1 115 ? 29.981 82.674 8.224 1.00 36.99 112 ASN A C 1
ATOM 720 O O . ASN A 1 115 ? 28.875 82.560 8.751 1.00 37.61 112 ASN A O 1
ATOM 725 N N . PRO A 1 116 ? 30.412 81.847 7.257 1.00 36.57 113 PRO A N 1
ATOM 726 C CA . PRO A 1 116 ? 29.479 80.843 6.746 1.00 34.11 113 PRO A CA 1
ATOM 727 C C . PRO A 1 116 ? 29.355 79.704 7.734 1.00 37.04 113 PRO A C 1
ATOM 728 O O . PRO A 1 116 ? 30.190 79.611 8.649 1.00 36.30 113 PRO A O 1
ATOM 732 N N . ASP A 1 117 ? 28.338 78.860 7.576 1.00 35.83 114 ASP A N 1
ATOM 733 C CA . ASP A 1 117 ? 28.209 77.717 8.469 1.00 35.55 114 ASP A CA 1
ATOM 734 C C . ASP A 1 117 ? 28.510 76.400 7.766 1.00 32.10 114 ASP A C 1
ATOM 735 O O . ASP A 1 117 ? 29.020 75.467 8.392 1.00 34.87 114 ASP A O 1
ATOM 740 N N . VAL A 1 118 ? 28.220 76.322 6.471 1.00 33.75 115 VAL A N 1
ATOM 741 C CA . VAL A 1 118 ? 28.508 75.099 5.726 1.00 32.38 115 VAL A CA 1
ATOM 742 C C . VAL A 1 118 ? 28.909 75.383 4.279 1.00 32.29 115 VAL A C 1
ATOM 743 O O . VAL A 1 118 ? 28.420 76.332 3.650 1.00 32.26 115 VAL A O 1
ATOM 747 N N . ILE A 1 119 ? 29.813 74.563 3.756 1.00 29.61 116 ILE A N 1
ATOM 748 C CA . ILE A 1 119 ? 30.128 74.591 2.334 1.00 29.35 116 ILE A CA 1
ATOM 749 C C . ILE A 1 119 ? 29.943 73.180 1.795 1.00 29.59 116 ILE A C 1
ATOM 750 O O . ILE A 1 119 ? 30.441 72.221 2.399 1.00 28.39 116 ILE A O 1
ATOM 755 N N . PHE A 1 120 ? 29.185 73.046 0.703 1.00 28.21 117 PHE A N 1
ATOM 756 C CA . PHE A 1 120 ? 29.001 71.757 0.038 1.00 27.75 117 PHE A CA 1
ATOM 757 C C . PHE A 1 120 ? 30.032 71.631 -1.075 1.00 27.90 117 PHE A C 1
ATOM 758 O O . PHE A 1 120 ? 30.176 72.536 -1.918 1.00 30.40 117 PHE A O 1
ATOM 766 N N . ILE A 1 121 ? 30.750 70.513 -1.085 1.00 26.57 118 ILE A N 1
ATOM 767 C CA . ILE A 1 121 ? 31.828 70.324 -2.056 1.00 29.89 118 ILE A CA 1
ATOM 768 C C . ILE A 1 121 ? 31.617 69.054 -2.858 1.00 29.39 118 ILE A C 1
ATOM 769 O O . ILE A 1 121 ? 31.525 67.969 -2.287 1.00 29.07 118 ILE A O 1
ATOM 774 N N . PRO A 1 122 ? 31.539 69.169 -4.193 1.00 29.61 119 PRO A N 1
ATOM 775 C CA . PRO A 1 122 ? 31.458 67.938 -4.985 1.00 26.96 119 PRO A CA 1
ATOM 776 C C . PRO A 1 122 ? 32.704 67.066 -4.799 1.00 26.84 119 PRO A C 1
ATOM 777 O O . PRO A 1 122 ? 33.819 67.587 -4.623 1.00 29.05 119 PRO A O 1
ATOM 781 N N . VAL A 1 123 ? 32.516 65.749 -4.805 1.00 26.50 120 VAL A N 1
ATOM 782 C CA . VAL A 1 123 ? 33.643 64.817 -4.716 1.00 26.71 120 VAL A CA 1
ATOM 783 C C . VAL A 1 123 ? 34.716 65.089 -5.775 1.00 26.50 120 VAL A C 1
ATOM 784 O O . VAL A 1 123 ? 35.914 64.973 -5.503 1.00 25.71 120 VAL A O 1
ATOM 788 N N . ASP A 1 124 ? 34.297 65.454 -6.986 1.00 31.22 121 ASP A N 1
ATOM 789 C CA . ASP A 1 124 ? 35.265 65.761 -8.047 1.00 31.02 121 ASP A CA 1
ATOM 790 C C . ASP A 1 124 ? 36.138 66.974 -7.696 1.00 30.88 121 ASP A C 1
ATOM 791 O O . ASP A 1 124 ? 37.185 67.198 -8.309 1.00 32.15 121 ASP A O 1
ATOM 796 N N . LEU A 1 125 ? 35.700 67.746 -6.705 1.00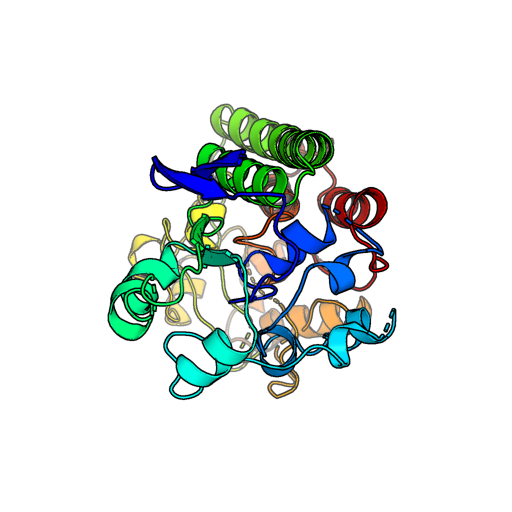 26.98 122 LEU A N 1
ATOM 797 C CA . LEU A 1 125 ? 36.413 68.940 -6.254 1.00 30.44 122 LEU A CA 1
ATOM 798 C C . LEU A 1 125 ? 37.089 68.710 -4.883 1.00 32.74 122 LEU A C 1
ATOM 799 O O . LEU A 1 125 ? 37.860 69.552 -4.401 1.00 32.25 122 LEU A O 1
ATOM 804 N N . LYS A 1 126 ? 36.820 67.551 -4.274 1.00 31.45 123 LYS A N 1
ATOM 805 C CA . LYS A 1 126 ? 37.306 67.229 -2.920 1.00 29.71 123 LYS A CA 1
ATOM 806 C C . LYS A 1 126 ? 38.833 67.277 -2.740 1.00 32.61 123 LYS A C 1
ATOM 807 O O . LYS A 1 126 ? 39.333 67.885 -1.778 1.00 31.82 123 LYS A O 1
ATOM 813 N N . ASP A 1 127 ? 39.576 66.645 -3.646 1.00 34.99 124 ASP A N 1
ATOM 814 C CA . ASP A 1 127 ? 41.032 66.630 -3.521 1.00 36.20 124 ASP A CA 1
ATOM 815 C C . ASP A 1 127 ? 41.604 68.043 -3.495 1.00 34.06 124 ASP A C 1
ATOM 816 O O . ASP A 1 127 ? 42.409 68.384 -2.618 1.00 36.29 124 ASP A O 1
ATOM 821 N N . GLN A 1 128 ? 41.178 68.870 -4.442 1.00 33.18 125 GLN A N 1
ATOM 822 C CA . GLN A 1 128 ? 41.642 70.250 -4.505 1.00 33.41 125 GLN A CA 1
ATOM 823 C C . GLN A 1 128 ? 41.211 71.025 -3.253 1.00 32.72 125 GLN A C 1
ATOM 824 O O . GLN A 1 128 ? 41.995 71.779 -2.683 1.00 31.31 125 GLN A O 1
ATOM 830 N N . TYR A 1 129 ? 39.963 70.834 -2.834 1.00 31.81 126 TYR A N 1
ATOM 831 C CA . TYR A 1 129 ? 39.447 71.524 -1.662 1.00 31.14 126 TYR A CA 1
ATOM 832 C C . TYR A 1 129 ? 40.292 71.176 -0.438 1.00 33.34 126 TYR A C 1
ATOM 833 O O . TYR A 1 129 ? 40.752 72.066 0.286 1.00 33.46 126 TYR A O 1
ATOM 842 N N . GLU A 1 130 ? 40.520 69.884 -0.222 1.00 34.11 127 GLU A N 1
ATOM 843 C CA . GLU A 1 130 ? 41.266 69.442 0.949 1.00 37.81 127 GLU A CA 1
ATOM 844 C C . GLU A 1 130 ? 42.703 69.934 0.917 1.00 41.81 127 GLU A C 1
ATOM 845 O O . GLU A 1 130 ? 43.302 70.186 1.964 1.00 43.72 127 GLU A O 1
ATOM 851 N N . SER A 1 131 ? 43.252 70.097 -0.283 1.00 41.08 128 SER A N 1
ATOM 852 C CA . SER A 1 131 ? 44.634 70.548 -0.409 1.00 42.95 128 SER A CA 1
ATOM 853 C C . SER A 1 131 ? 44.770 72.051 -0.166 1.00 41.68 128 SER A C 1
ATOM 854 O O . SER A 1 131 ? 45.742 72.501 0.437 1.00 42.49 128 SER A O 1
ATOM 857 N N . ASP A 1 132 ? 43.791 72.818 -0.645 1.00 44.62 129 ASP A N 1
ATOM 858 C CA . ASP A 1 132 ? 43.918 74.278 -0.716 1.00 47.23 129 ASP A CA 1
ATOM 859 C C . ASP A 1 132 ? 43.264 75.063 0.427 1.00 43.99 129 ASP A C 1
ATOM 860 O O . ASP A 1 132 ? 43.785 76.101 0.812 1.00 48.63 129 ASP A O 1
ATOM 865 N N . ALA A 1 133 ? 42.129 74.583 0.939 1.00 37.73 130 ALA A N 1
ATOM 866 C CA . ALA A 1 133 ? 41.251 75.411 1.776 1.00 39.77 130 ALA A CA 1
ATOM 867 C C . ALA A 1 133 ? 40.703 74.756 3.049 1.00 39.79 130 ALA A C 1
ATOM 868 O O . ALA A 1 133 ? 40.464 75.452 4.039 1.00 37.95 130 ALA A O 1
ATOM 870 N N . LYS A 1 134 ? 40.468 73.443 3.016 1.00 39.99 131 LYS A N 1
ATOM 871 C CA . LYS A 1 134 ? 39.755 72.764 4.107 1.00 38.00 131 LYS A CA 1
ATOM 872 C C . LYS A 1 134 ? 40.359 73.003 5.492 1.00 37.78 131 LYS A C 1
ATOM 873 O O . LYS A 1 134 ? 39.618 73.220 6.440 1.00 36.98 131 LYS A O 1
ATOM 879 N N . ALA A 1 135 ? 41.685 72.985 5.613 1.00 34.20 132 ALA A N 1
ATOM 880 C CA . ALA A 1 135 ? 42.302 73.261 6.910 1.00 39.99 132 ALA A CA 1
ATOM 881 C C . ALA A 1 135 ? 41.870 74.639 7.414 1.00 40.21 132 ALA A C 1
ATOM 882 O O . ALA A 1 135 ? 41.622 74.822 8.614 1.00 38.37 132 ALA A O 1
ATOM 884 N N . LYS A 1 136 ? 41.760 75.598 6.499 1.00 35.55 133 LYS A N 1
ATOM 885 C CA . LYS A 1 136 ? 41.357 76.948 6.879 1.00 44.22 133 LYS A CA 1
ATOM 886 C C . LYS A 1 136 ? 39.873 77.010 7.232 1.00 40.62 133 LYS A C 1
ATOM 887 O O . LYS A 1 136 ? 39.476 77.732 8.162 1.00 41.90 133 LYS A O 1
ATOM 901 N N . ASP A 1 138 ? 38.165 74.389 8.429 1.00 35.31 135 ASP A N 1
ATOM 902 C CA . ASP A 1 138 ? 38.125 73.700 9.725 1.00 34.00 135 ASP A CA 1
ATOM 903 C C . ASP A 1 138 ? 38.515 74.641 10.872 1.00 36.21 135 ASP A C 1
ATOM 904 O O . ASP A 1 138 ? 37.817 74.746 11.891 1.00 36.08 135 ASP A O 1
ATOM 909 N N . ALA A 1 139 ? 39.653 75.312 10.715 1.00 37.08 136 ALA A N 1
ATOM 910 C CA . ALA A 1 139 ? 40.127 76.257 11.720 1.00 39.92 136 ALA A CA 1
ATOM 911 C C . ALA A 1 139 ? 39.082 77.319 12.070 1.00 39.72 136 ALA A C 1
ATOM 912 O O . ALA A 1 139 ? 39.018 77.769 13.212 1.00 44.52 136 ALA A O 1
ATOM 914 N N . ALA A 1 140 ? 38.262 77.703 11.096 1.00 39.46 137 ALA A N 1
ATOM 915 C CA . ALA A 1 140 ? 37.256 78.748 11.297 1.00 43.33 137 ALA A CA 1
ATOM 916 C C . ALA A 1 140 ? 35.920 78.201 11.807 1.00 43.00 137 ALA A C 1
ATOM 917 O O . ALA A 1 140 ? 34.988 78.970 12.049 1.00 45.20 137 ALA A O 1
ATOM 919 N N . GLY A 1 141 ? 35.814 76.880 11.934 1.00 41.89 138 GLY A N 1
ATOM 920 C CA . GLY A 1 141 ? 34.598 76.271 12.451 1.00 43.57 138 GLY A CA 1
ATOM 921 C C . GLY A 1 141 ? 33.525 76.067 11.393 1.00 40.71 138 GLY A C 1
ATOM 922 O O . GLY A 1 141 ? 32.348 75.859 11.722 1.00 41.36 138 GLY A O 1
ATOM 923 N N . ILE A 1 142 ? 33.917 76.124 10.123 1.00 35.73 139 ILE A N 1
ATOM 924 C CA . ILE A 1 142 ? 32.973 75.936 9.022 1.00 36.47 139 ILE A CA 1
ATOM 925 C C . ILE A 1 142 ? 32.882 74.452 8.652 1.00 37.18 139 ILE A C 1
ATOM 926 O O . ILE A 1 142 ? 33.911 73.784 8.493 1.00 36.91 139 ILE A O 1
ATOM 931 N N . GLN A 1 143 ? 31.662 73.938 8.502 1.00 34.97 140 GLN A N 1
ATOM 932 C CA . GLN A 1 143 ? 31.478 72.512 8.218 1.00 34.52 140 GLN A CA 1
ATOM 933 C C . GLN A 1 143 ? 31.562 72.209 6.732 1.00 31.32 140 GLN A C 1
ATOM 934 O O . GLN A 1 143 ? 31.119 73.009 5.905 1.00 32.14 140 GLN A O 1
ATOM 940 N N . THR A 1 144 ? 32.119 71.048 6.398 1.00 27.92 141 THR A N 1
ATOM 941 C CA . THR A 1 144 ? 32.199 70.604 5.005 1.00 27.86 141 THR A CA 1
ATOM 942 C C . THR A 1 144 ? 31.241 69.422 4.815 1.00 31.41 141 THR A C 1
ATOM 943 O O . THR A 1 144 ? 31.216 68.495 5.648 1.00 29.30 141 THR A O 1
ATOM 947 N N . ILE A 1 145 ? 30.447 69.453 3.745 1.00 29.24 142 ILE A N 1
ATOM 948 C CA . ILE A 1 145 ? 29.571 68.335 3.405 1.00 26.01 142 ILE A CA 1
ATOM 949 C C . ILE A 1 145 ? 29.826 67.916 1.960 1.00 25.45 142 ILE A C 1
ATOM 950 O O . ILE A 1 145 ? 29.582 68.698 1.027 1.00 26.25 142 ILE A O 1
ATOM 955 N N . TYR A 1 146 ? 30.330 66.700 1.752 1.00 25.58 143 TYR A N 1
ATOM 956 C CA . TYR A 1 146 ? 30.618 66.255 0.367 1.00 24.06 143 TYR A CA 1
ATOM 957 C C . TYR A 1 146 ? 29.371 65.717 -0.319 1.00 23.45 143 TYR A C 1
ATOM 958 O O . TYR A 1 146 ? 28.576 65.014 0.302 1.00 25.36 143 TYR A O 1
ATOM 967 N N . ILE A 1 147 ? 29.204 66.044 -1.601 1.00 25.14 144 ILE A N 1
ATOM 968 C CA . ILE A 1 147 ? 28.076 65.564 -2.389 1.00 23.72 144 ILE A CA 1
ATOM 969 C C . ILE A 1 147 ? 28.644 65.037 -3.715 1.00 26.53 144 ILE A C 1
ATOM 970 O O . ILE A 1 147 ? 29.809 65.295 -4.041 1.00 25.54 144 ILE A O 1
ATOM 975 N N . ASP A 1 148 ? 27.851 64.301 -4.488 1.00 24.60 145 ASP A N 1
ATOM 976 C CA . ASP A 1 148 ? 28.417 63.703 -5.692 1.00 26.76 145 ASP A CA 1
ATOM 977 C C . ASP A 1 148 ? 27.337 63.350 -6.702 1.00 28.86 145 ASP A C 1
ATOM 978 O O . ASP A 1 148 ? 26.826 62.220 -6.729 1.00 30.99 145 ASP A O 1
ATOM 983 N N . TYR A 1 149 ? 27.003 64.318 -7.542 1.00 26.27 146 TYR A N 1
ATOM 984 C CA . TYR A 1 149 ? 26.123 64.064 -8.668 1.00 27.61 146 TYR A CA 1
ATOM 985 C C . TYR A 1 149 ? 26.912 63.567 -9.880 1.00 28.23 146 TYR A C 1
ATOM 986 O O . TYR A 1 149 ? 26.319 63.041 -10.835 1.00 26.46 146 TYR A O 1
ATOM 995 N N . HIS A 1 150 ? 28.241 63.713 -9.853 1.00 25.75 147 HIS A N 1
ATOM 996 C CA . HIS A 1 150 ? 29.053 63.379 -11.031 1.00 23.67 147 HIS A CA 1
ATOM 997 C C . HIS A 1 150 ? 29.181 61.876 -11.211 1.00 26.98 147 HIS A C 1
ATOM 998 O O . HIS A 1 150 ? 29.416 61.396 -12.326 1.00 26.07 147 HIS A O 1
ATOM 1005 N N . ALA A 1 151 ? 29.022 61.123 -10.124 1.00 25.02 148 ALA A N 1
ATOM 1006 C CA . ALA A 1 151 ? 29.135 59.661 -10.215 1.00 25.75 148 ALA A CA 1
ATOM 1007 C C . ALA A 1 151 ? 28.039 59.082 -11.109 1.00 25.71 148 ALA A C 1
ATOM 1008 O O . ALA A 1 151 ? 28.214 58.028 -11.726 1.00 27.80 148 ALA A O 1
ATOM 1010 N N . GLU A 1 152 ? 26.900 59.768 -11.145 1.00 27.92 149 GLU A N 1
ATOM 1011 C CA . GLU A 1 152 ? 25.703 59.263 -11.815 1.00 28.75 149 GLU A CA 1
ATOM 1012 C C . GLU A 1 152 ? 25.324 57.870 -11.287 1.00 31.20 149 GLU A C 1
ATOM 1013 O O . GLU A 1 152 ? 25.009 56.960 -12.067 1.00 30.01 149 GLU A O 1
ATOM 1019 N N . LYS A 1 153 ? 25.353 57.708 -9.966 1.00 28.82 150 LYS A N 1
ATOM 1020 C CA . LYS A 1 153 ? 24.836 56.494 -9.351 1.00 30.67 150 LYS A CA 1
ATOM 1021 C C . LYS A 1 153 ? 23.637 56.882 -8.511 1.00 28.71 150 LYS A C 1
ATOM 1022 O O . LYS A 1 153 ? 23.664 57.916 -7.821 1.00 28.01 150 LYS A O 1
ATOM 1028 N N . LEU A 1 154 ? 22.596 56.058 -8.554 1.00 26.90 151 LEU A N 1
ATOM 1029 C CA . LEU A 1 154 ? 21.374 56.342 -7.805 1.00 28.21 151 LEU A CA 1
ATOM 1030 C C . LEU A 1 154 ? 21.641 56.647 -6.323 1.00 28.70 151 LEU A C 1
ATOM 1031 O O . LEU A 1 154 ? 21.175 57.666 -5.797 1.00 27.46 151 LEU A O 1
ATOM 1036 N N . GLU A 1 155 ? 22.391 55.777 -5.649 1.00 30.69 152 GLU A N 1
ATOM 1037 C CA . GLU A 1 155 ? 22.663 55.980 -4.226 1.00 32.34 152 GLU A CA 1
ATOM 1038 C C . GLU A 1 155 ? 23.380 57.312 -3.929 1.00 30.88 152 GLU A C 1
ATOM 1039 O O . GLU A 1 155 ? 23.097 57.968 -2.915 1.00 26.68 152 GLU A O 1
ATOM 1045 N N . SER A 1 156 ? 24.312 57.704 -4.796 1.00 28.81 153 SER A N 1
ATOM 1046 C CA . SER A 1 156 ? 25.033 58.966 -4.610 1.00 27.81 153 SER A CA 1
ATOM 1047 C C . SER A 1 156 ? 24.113 60.171 -4.775 1.00 27.22 153 SER A C 1
ATOM 1048 O O . SER A 1 156 ? 24.216 61.148 -4.030 1.00 25.90 153 SER A O 1
ATOM 1051 N N . HIS A 1 157 ? 23.222 60.117 -5.760 1.00 25.39 154 HIS A N 1
ATOM 1052 C CA . HIS A 1 157 ? 22.246 61.190 -5.930 1.00 26.82 154 HIS A CA 1
ATOM 1053 C C . HIS A 1 157 ? 21.320 61.244 -4.722 1.00 24.69 154 HIS A C 1
ATOM 1054 O O . HIS A 1 157 ? 21.073 62.321 -4.183 1.00 24.70 154 HIS A O 1
ATOM 1061 N N . GLN A 1 158 ? 20.793 60.093 -4.310 1.00 24.40 155 GLN A N 1
ATOM 1062 C CA . GLN A 1 158 ? 19.897 60.054 -3.153 1.00 24.45 155 GLN A CA 1
ATOM 1063 C C . GLN A 1 158 ? 20.579 60.595 -1.897 1.00 28.44 155 GLN A C 1
ATOM 1064 O O . GLN A 1 158 ? 19.984 61.368 -1.120 1.00 29.52 155 GLN A O 1
ATOM 1070 N N . LYS A 1 159 ? 21.815 60.170 -1.666 1.00 26.12 156 LYS A N 1
ATOM 1071 C CA . LYS A 1 159 ? 22.497 60.548 -0.435 1.00 28.26 156 LYS A CA 1
ATOM 1072 C C . LYS A 1 159 ? 22.835 62.040 -0.500 1.00 27.46 156 LYS A C 1
ATOM 1073 O O . LYS A 1 159 ? 22.763 62.739 0.499 1.00 27.40 156 LYS A O 1
ATOM 1079 N N . SER A 1 160 ? 23.171 62.530 -1.691 1.00 25.93 157 SER A N 1
ATOM 1080 C CA . SER A 1 160 ? 23.485 63.940 -1.866 1.00 26.42 157 SER A CA 1
ATOM 1081 C C . SER A 1 160 ? 22.276 64.815 -1.593 1.00 28.56 157 SER A C 1
ATOM 1082 O O . SER A 1 160 ? 22.368 65.789 -0.828 1.00 27.79 157 SER A O 1
ATOM 1085 N N . ILE A 1 161 ? 21.146 64.469 -2.214 1.00 28.54 158 ILE A N 1
ATOM 1086 C CA . ILE A 1 161 ? 19.887 65.178 -1.973 1.00 27.20 158 ILE A CA 1
ATOM 1087 C C . ILE A 1 161 ? 19.535 65.141 -0.482 1.00 28.87 158 ILE A C 1
ATOM 1088 O O . ILE A 1 161 ? 19.144 66.149 0.115 1.00 28.07 158 ILE A O 1
ATOM 1093 N N . GLU A 1 162 ? 19.666 63.969 0.117 1.00 27.07 159 GLU A N 1
ATOM 1094 C CA . GLU A 1 162 ? 19.298 63.781 1.515 1.00 30.47 159 GLU A CA 1
ATOM 1095 C C . GLU A 1 162 ? 20.192 64.628 2.434 1.00 29.06 159 GLU A C 1
ATOM 1096 O O . GLU A 1 162 ? 19.696 65.269 3.381 1.00 27.91 159 GLU A O 1
ATOM 1102 N N . ALA A 1 163 ? 21.496 64.665 2.141 1.00 28.15 160 ALA A N 1
ATOM 1103 C CA . ALA A 1 163 ? 22.438 65.419 2.978 1.00 28.75 160 ALA A CA 1
ATOM 1104 C C . ALA A 1 163 ? 22.192 66.940 2.919 1.00 29.71 160 ALA A C 1
ATOM 1105 O O . ALA A 1 163 ? 22.227 67.629 3.957 1.00 30.78 160 ALA A O 1
ATOM 1107 N N . ILE A 1 164 ? 21.947 67.455 1.717 1.00 26.87 161 ILE A N 1
ATOM 1108 C CA . ILE A 1 164 ? 21.693 68.881 1.535 1.00 28.20 161 ILE A CA 1
ATOM 1109 C C . ILE A 1 164 ? 20.376 69.257 2.211 1.00 30.54 161 ILE A C 1
ATOM 1110 O O . ILE A 1 164 ? 20.292 70.280 2.908 1.00 31.32 161 ILE A O 1
ATOM 1115 N N . GLY A 1 165 ? 19.350 68.430 2.029 1.00 28.35 162 GLY A N 1
ATOM 1116 C CA . GLY A 1 165 ? 18.078 68.670 2.690 1.00 30.36 162 GLY A CA 1
ATOM 1117 C C . GLY A 1 165 ? 18.176 68.669 4.209 1.00 31.46 162 GLY A C 1
ATOM 1118 O O . GLY A 1 165 ? 17.603 69.542 4.885 1.00 32.36 162 GLY A O 1
ATOM 1119 N N . LYS A 1 166 ? 18.886 67.692 4.769 1.00 30.34 163 LYS A N 1
ATOM 1120 C CA . LYS A 1 166 ? 18.966 67.599 6.222 1.00 33.08 163 LYS A CA 1
ATOM 1121 C C . LYS A 1 166 ? 19.756 68.786 6.781 1.00 33.53 163 LYS A C 1
ATOM 1122 O O . LYS A 1 166 ? 19.417 69.329 7.840 1.00 32.82 163 LYS A O 1
ATOM 1128 N N . ALA A 1 167 ? 20.795 69.197 6.057 1.00 31.67 164 ALA A N 1
ATOM 1129 C CA . ALA A 1 167 ? 21.592 70.358 6.452 1.00 31.97 164 ALA A CA 1
ATOM 1130 C C . ALA A 1 167 ? 20.738 71.629 6.523 1.00 34.39 164 ALA A C 1
ATOM 1131 O O . ALA A 1 167 ? 20.944 72.493 7.392 1.00 35.54 164 ALA A O 1
ATOM 1133 N N . LEU A 1 168 ? 19.775 71.726 5.611 1.00 33.17 165 LEU A N 1
ATOM 1134 C CA . LEU A 1 168 ? 18.912 72.900 5.507 1.00 32.82 165 LEU A CA 1
ATOM 1135 C C . LEU A 1 168 ? 17.644 72.813 6.352 1.00 34.24 165 LEU A C 1
ATOM 1136 O O . LEU A 1 168 ? 16.860 73.766 6.390 1.00 37.55 165 LEU A O 1
ATOM 1141 N N . GLY A 1 169 ? 17.440 71.699 7.055 1.00 32.65 166 GLY A N 1
ATOM 1142 C CA . GLY A 1 169 ? 16.191 71.496 7.770 1.00 33.97 166 GLY A CA 1
ATOM 1143 C C . GLY A 1 169 ? 14.992 71.271 6.856 1.00 36.42 166 GLY A C 1
ATOM 1144 O O . GLY A 1 169 ? 13.864 71.626 7.210 1.00 35.88 166 GLY A O 1
ATOM 1145 N N . LYS A 1 170 ? 15.233 70.689 5.679 1.00 36.56 167 LYS A N 1
ATOM 1146 C CA . LYS A 1 170 ? 14.166 70.409 4.724 1.00 34.37 167 LYS A CA 1
ATOM 1147 C C . LYS A 1 170 ? 14.125 68.923 4.355 1.00 35.06 167 LYS A C 1
ATOM 1148 O O . LYS A 1 170 ? 14.080 68.572 3.171 1.00 33.72 167 LYS A O 1
ATOM 1154 N N . GLU A 1 171 ? 14.123 68.054 5.368 1.00 35.76 168 GLU A N 1
ATOM 1155 C CA . GLU A 1 171 ? 14.164 66.607 5.127 1.00 35.12 168 GLU A CA 1
ATOM 1156 C C . GLU A 1 171 ? 12.991 66.079 4.315 1.00 34.03 168 GLU A C 1
ATOM 1157 O O . GLU A 1 171 ? 13.177 65.209 3.463 1.00 32.44 168 GLU A O 1
ATOM 1163 N N . GLU A 1 172 ? 11.786 66.578 4.583 1.00 33.15 169 GLU A N 1
ATOM 1164 C CA . GLU A 1 172 ? 10.606 66.076 3.878 1.00 35.95 169 GLU A CA 1
ATOM 1165 C C . GLU A 1 172 ? 10.643 66.434 2.394 1.00 34.21 169 GLU A C 1
ATOM 1166 O O . GLU A 1 172 ? 10.386 65.583 1.535 1.00 32.34 169 GLU A O 1
ATOM 1172 N N . ARG A 1 173 ? 10.981 67.682 2.086 1.00 33.18 170 ARG A N 1
ATOM 1173 C CA . ARG A 1 173 ? 11.042 68.121 0.681 1.00 33.36 170 ARG A CA 1
ATOM 1174 C C . ARG A 1 173 ? 12.180 67.420 -0.052 1.00 32.58 170 ARG A C 1
ATOM 1175 O O . ARG A 1 173 ? 12.068 67.083 -1.242 1.00 29.30 170 ARG A O 1
ATOM 1183 N N . ALA A 1 174 ? 13.279 67.201 0.661 1.00 31.46 171 ALA A N 1
ATOM 1184 C CA . ALA A 1 174 ? 14.381 66.420 0.113 1.00 32.68 171 ALA A CA 1
ATOM 1185 C C . ALA A 1 174 ? 13.874 65.024 -0.260 1.00 31.23 171 ALA A C 1
ATOM 1186 O O . ALA A 1 174 ? 14.224 64.501 -1.312 1.00 26.81 171 ALA A O 1
ATOM 1188 N N . ALA A 1 175 ? 13.051 64.424 0.609 1.00 32.67 172 ALA A N 1
ATOM 1189 C CA . ALA A 1 175 ? 12.446 63.120 0.302 1.00 33.29 172 ALA A CA 1
ATOM 1190 C C . ALA A 1 175 ? 11.593 63.146 -0.982 1.00 32.83 172 ALA A C 1
ATOM 1191 O O . ALA A 1 175 ? 11.624 62.196 -1.774 1.00 32.20 172 ALA A O 1
ATOM 1193 N N . GLU A 1 176 ? 10.838 64.220 -1.197 1.00 32.62 173 GLU A N 1
ATOM 1194 C CA . GLU A 1 176 ? 10.045 64.339 -2.422 1.00 36.09 173 GLU A CA 1
ATOM 1195 C C . GLU A 1 176 ? 10.949 64.405 -3.642 1.00 32.64 173 GLU A C 1
ATOM 1196 O O . GLU A 1 176 ? 10.655 63.807 -4.675 1.00 30.81 173 GLU A O 1
ATOM 1202 N N . ILE A 1 177 ? 12.036 65.160 -3.531 1.00 29.01 174 ILE A N 1
ATOM 1203 C CA . ILE A 1 177 ? 12.939 65.342 -4.665 1.00 27.16 174 ILE A CA 1
ATOM 1204 C C . ILE A 1 177 ? 13.643 64.026 -4.984 1.00 30.04 174 ILE A C 1
ATOM 1205 O O . ILE A 1 177 ? 13.783 63.660 -6.157 1.00 32.83 174 ILE A O 1
ATOM 1210 N N . SER A 1 178 ? 14.072 63.318 -3.941 1.00 28.76 175 SER A N 1
ATOM 1211 C CA . SER A 1 178 ? 14.725 62.019 -4.087 1.00 27.21 175 SER A CA 1
ATOM 1212 C C . SER A 1 178 ? 13.799 60.989 -4.731 1.00 27.93 175 SER A C 1
ATOM 1213 O O . SER A 1 178 ? 14.225 60.191 -5.579 1.00 30.14 175 SER A O 1
ATOM 1216 N N . LYS A 1 179 ? 12.531 60.998 -4.338 1.00 30.42 176 LYS A N 1
ATOM 1217 C CA . LYS A 1 179 ? 11.577 60.048 -4.906 1.00 31.10 176 LYS A CA 1
ATOM 1218 C C . LYS A 1 179 ? 11.252 60.409 -6.347 1.00 29.03 176 LYS A C 1
ATOM 1219 O O . LYS A 1 179 ? 11.103 59.523 -7.195 1.00 30.39 176 LYS A O 1
ATOM 1225 N N . PHE A 1 180 ? 11.138 61.704 -6.632 1.00 27.10 177 PHE A N 1
ATOM 1226 C CA . PHE A 1 180 ? 10.929 62.159 -8.013 1.00 28.69 177 PHE A CA 1
ATOM 1227 C C . PHE A 1 180 ? 12.045 61.631 -8.902 1.00 30.12 177 PHE A C 1
ATOM 1228 O O . PHE A 1 180 ? 11.805 61.132 -10.015 1.00 29.47 177 PHE A O 1
ATOM 1236 N N . TYR A 1 181 ? 13.276 61.782 -8.424 1.00 28.09 178 TYR A N 1
ATOM 1237 C CA . TYR A 1 181 ? 14.457 61.360 -9.169 1.00 26.87 178 TYR A CA 1
ATOM 1238 C C . TYR A 1 181 ? 14.486 59.842 -9.295 1.00 27.79 178 TYR A C 1
ATOM 1239 O O . TYR A 1 181 ? 14.744 59.294 -10.391 1.00 26.01 178 TYR A O 1
ATOM 1248 N N . THR A 1 182 ? 14.241 59.177 -8.168 1.00 24.65 179 THR A N 1
ATOM 1249 C CA . THR A 1 182 ? 14.306 57.722 -8.079 1.00 24.02 179 THR A CA 1
ATOM 1250 C C . THR A 1 182 ? 13.237 57.040 -8.929 1.00 24.02 179 THR A C 1
ATOM 1251 O O . THR A 1 182 ? 13.552 56.041 -9.603 1.00 29.53 179 THR A O 1
ATOM 1255 N N . ASN A 1 183 ? 11.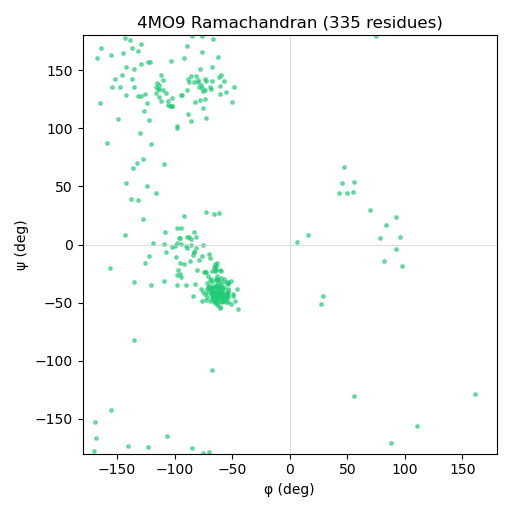988 57.532 -8.888 1.00 25.43 180 ASN A N 1
ATOM 1256 C CA . ASN A 1 183 ? 10.915 56.960 -9.713 1.00 29.68 180 ASN A CA 1
ATOM 1257 C C . ASN A 1 183 ? 11.401 56.830 -11.156 1.00 27.96 180 ASN A C 1
ATOM 1258 O O . ASN A 1 183 ? 11.188 55.811 -11.814 1.00 27.55 180 ASN A O 1
ATOM 1263 N N . ARG A 1 184 ? 12.054 57.876 -11.642 1.00 24.23 181 ARG A N 1
ATOM 1264 C CA . ARG A 1 184 ? 12.345 57.986 -13.077 1.00 26.58 181 ARG A CA 1
ATOM 1265 C C . ARG A 1 184 ? 13.599 57.238 -13.496 1.00 28.40 181 ARG A C 1
ATOM 1266 O O . ARG A 1 184 ? 13.604 56.529 -14.512 1.00 27.83 181 ARG A O 1
ATOM 1274 N N . VAL A 1 185 ? 14.662 57.372 -12.713 1.00 27.04 182 VAL A N 1
ATOM 1275 C CA . VAL A 1 185 ? 15.907 56.713 -13.077 1.00 24.78 182 VAL A CA 1
ATOM 1276 C C . VAL A 1 185 ? 15.788 55.190 -12.949 1.00 28.05 182 VAL A C 1
ATOM 1277 O O . VAL A 1 185 ? 16.299 54.456 -13.805 1.00 27.16 182 VAL A O 1
ATOM 1281 N N . THR A 1 186 ? 15.076 54.707 -11.925 1.00 27.07 183 THR A N 1
ATOM 1282 C CA . THR A 1 186 ? 14.898 53.259 -11.778 1.00 25.82 183 THR A CA 1
ATOM 1283 C C . THR A 1 186 ? 14.049 52.652 -12.884 1.00 27.31 183 THR A C 1
ATOM 1284 O O . THR A 1 186 ? 14.326 51.530 -13.313 1.00 32.32 183 THR A O 1
ATOM 1288 N N . ARG A 1 187 ? 13.012 53.362 -13.340 1.00 27.84 184 ARG A N 1
ATOM 1289 C CA . ARG A 1 187 ? 12.212 52.884 -14.468 1.00 30.04 184 ARG A CA 1
ATOM 1290 C C . ARG A 1 187 ? 13.125 52.675 -15.675 1.00 30.14 184 ARG A C 1
ATOM 1291 O O . ARG A 1 187 ? 13.076 51.625 -16.328 1.00 33.13 184 ARG A O 1
ATOM 1299 N N . VAL A 1 188 ? 13.962 53.667 -15.957 1.00 27.41 185 VAL A N 1
ATOM 1300 C CA . VAL A 1 188 ? 14.921 53.585 -17.064 1.00 28.92 185 VAL A CA 1
ATOM 1301 C C . VAL A 1 188 ? 15.915 52.434 -16.895 1.00 30.48 185 VAL A C 1
ATOM 1302 O O . VAL A 1 188 ? 16.036 51.576 -17.783 1.00 30.31 185 VAL A O 1
ATOM 1306 N N . LEU A 1 189 ? 16.612 52.402 -15.761 1.00 30.11 186 LEU A N 1
ATOM 1307 C CA . LEU A 1 189 ? 17.671 51.417 -15.558 1.00 30.17 186 LEU A CA 1
ATOM 1308 C C . LEU A 1 189 ? 17.124 49.991 -15.514 1.00 31.93 186 LEU A C 1
ATOM 1309 O O . LEU A 1 189 ? 17.722 49.080 -16.088 1.00 33.73 186 LEU A O 1
ATOM 1314 N N . ASP A 1 190 ? 15.984 49.792 -14.852 1.00 30.60 187 ASP A N 1
ATOM 1315 C CA . ASP A 1 190 ? 15.353 48.471 -14.831 1.00 30.80 187 ASP A CA 1
ATOM 1316 C C . ASP A 1 190 ? 14.962 48.015 -16.225 1.00 32.53 187 ASP A C 1
ATOM 1317 O O . ASP A 1 190 ? 15.238 46.878 -16.624 1.00 31.76 187 ASP A O 1
ATOM 1322 N N . ARG A 1 191 ? 14.286 48.889 -16.959 1.00 32.61 188 ARG A N 1
ATOM 1323 C CA . ARG A 1 191 ? 13.771 48.498 -18.267 1.00 35.42 188 ARG A CA 1
ATOM 1324 C C . ARG A 1 191 ? 14.929 48.215 -19.227 1.00 32.16 188 ARG A C 1
ATOM 1325 O O . ARG A 1 191 ? 14.904 47.217 -19.943 1.00 34.69 188 ARG A O 1
ATOM 1333 N N . VAL A 1 192 ? 15.954 49.066 -19.208 1.00 30.33 189 VAL A N 1
ATOM 1334 C CA . VAL A 1 192 ? 17.150 48.866 -20.037 1.00 33.61 189 VAL A CA 1
ATOM 1335 C C . VAL A 1 192 ? 17.790 47.496 -19.793 1.00 35.44 189 VAL A C 1
ATOM 1336 O O . VAL A 1 192 ? 18.186 46.798 -20.743 1.00 36.04 189 VAL A O 1
ATOM 1340 N N . SER A 1 193 ? 17.852 47.093 -18.525 1.00 33.59 190 SER A N 1
ATOM 1341 C CA . SER A 1 193 ? 18.467 45.820 -18.159 1.00 32.43 190 SER A CA 1
ATOM 1342 C C . SER A 1 193 ? 17.708 44.631 -18.722 1.00 34.69 190 SER A C 1
ATOM 1343 O O . SER A 1 193 ? 18.269 43.536 -18.854 1.00 39.83 190 SER A O 1
ATOM 1346 N N . LYS A 1 194 ? 16.433 44.829 -19.053 1.00 33.08 191 LYS A N 1
ATOM 1347 C CA . LYS A 1 194 ? 15.606 43.732 -19.554 1.00 37.13 191 LYS A CA 1
ATOM 1348 C C . LYS A 1 194 ? 15.396 43.752 -21.069 1.00 36.48 191 LYS A C 1
ATOM 1349 O O . LYS A 1 194 ? 14.760 42.852 -21.626 1.00 38.17 191 LYS A O 1
ATOM 1355 N N . ILE A 1 195 ? 15.939 44.773 -21.726 1.00 35.39 192 ILE A N 1
ATOM 1356 C CA . ILE A 1 195 ? 15.950 44.830 -23.184 1.00 38.41 192 ILE A CA 1
ATOM 1357 C C . ILE A 1 195 ? 17.119 44.007 -23.700 1.00 43.75 192 ILE A C 1
ATOM 1358 O O . ILE A 1 195 ? 18.272 44.274 -23.339 1.00 45.17 192 ILE A O 1
ATOM 1363 N N . ASN A 1 196 ? 16.816 43.011 -24.539 1.00 44.32 193 ASN A N 1
ATOM 1364 C CA . ASN A 1 196 ? 17.814 42.094 -25.087 1.00 43.12 193 ASN A CA 1
ATOM 1365 C C . ASN A 1 196 ? 18.090 42.308 -26.593 1.00 42.20 193 ASN A C 1
ATOM 1366 O O . ASN A 1 196 ? 18.921 41.611 -27.181 1.00 40.44 193 ASN A O 1
ATOM 1371 N N . LYS A 1 197 ? 17.405 43.280 -27.199 1.00 44.65 194 LYS A N 1
ATOM 1372 C CA . LYS A 1 197 ? 17.641 43.658 -28.604 1.00 48.38 194 LYS A CA 1
ATOM 1373 C C . LYS A 1 197 ? 19.060 44.179 -28.791 1.00 46.18 194 LYS A C 1
ATOM 1374 O O . LYS A 1 197 ? 19.703 44.585 -27.818 1.00 45.88 194 LYS A O 1
ATOM 1380 N N . PRO A 1 198 ? 19.550 44.206 -30.042 1.00 46.04 195 PRO A N 1
ATOM 1381 C CA . PRO A 1 198 ? 20.891 44.768 -30.237 1.00 46.08 195 PRO A CA 1
ATOM 1382 C C . PRO A 1 198 ? 20.947 46.224 -29.770 1.00 46.20 195 PRO A C 1
ATOM 1383 O O . PRO A 1 198 ? 19.938 46.944 -29.876 1.00 43.93 195 PRO A O 1
ATOM 1387 N N . LYS A 1 199 ? 22.095 46.636 -29.238 1.00 41.41 196 LYS A N 1
ATOM 1388 C CA . LYS A 1 199 ? 22.280 48.010 -28.800 1.00 39.91 196 LYS A CA 1
ATOM 1389 C C . LYS A 1 199 ? 22.562 48.885 -30.013 1.00 38.47 196 LYS A C 1
ATOM 1390 O O . LYS A 1 199 ? 23.335 48.501 -30.896 1.00 40.64 196 LYS A O 1
ATOM 1396 N N . PRO A 1 200 ? 21.915 50.056 -30.079 1.00 38.56 197 PRO A N 1
ATOM 1397 C CA . PRO A 1 200 ? 22.264 50.965 -31.172 1.00 41.08 197 PRO A CA 1
ATOM 1398 C C . PRO A 1 200 ? 23.633 51.575 -30.929 1.00 39.43 197 PRO A C 1
ATOM 1399 O O . PRO A 1 200 ? 23.969 51.886 -29.776 1.00 40.16 197 PRO A O 1
ATOM 1403 N N . THR A 1 201 ? 24.412 51.711 -31.994 1.00 38.64 198 THR A N 1
ATOM 1404 C CA . THR A 1 201 ? 25.701 52.376 -31.926 1.00 41.27 198 THR A CA 1
ATOM 1405 C C . THR A 1 201 ? 25.455 53.878 -31.941 1.00 42.98 198 THR A C 1
ATOM 1406 O O . THR A 1 201 ? 24.579 54.362 -32.664 1.00 42.94 198 THR A O 1
ATOM 1410 N N . VAL A 1 202 ? 26.213 54.616 -31.136 1.00 41.75 199 VAL A N 1
ATOM 1411 C CA . VAL A 1 202 ? 26.008 56.055 -31.045 1.00 40.44 199 VAL A CA 1
ATOM 1412 C C . VAL A 1 202 ? 27.323 56.839 -31.076 1.00 38.55 199 VAL A C 1
ATOM 1413 O O . VAL A 1 202 ? 28.301 56.456 -30.422 1.00 37.65 199 VAL A O 1
ATOM 1417 N N . TYR A 1 203 ? 27.350 57.921 -31.856 1.00 37.09 200 TYR A N 1
ATOM 1418 C CA . TYR A 1 203 ? 28.460 58.861 -31.799 1.00 32.47 200 TYR A CA 1
ATOM 1419 C C . TYR A 1 203 ? 28.025 60.086 -30.992 1.00 33.76 200 TYR A C 1
ATOM 1420 O O . TYR A 1 203 ? 26.989 60.693 -31.290 1.00 35.17 200 TYR A O 1
ATOM 1429 N N . LEU A 1 204 ? 28.807 60.433 -29.970 1.00 32.79 201 LEU A N 1
ATOM 1430 C CA . LEU A 1 204 ? 28.463 61.517 -29.050 1.00 31.97 201 LEU A CA 1
ATOM 1431 C C . LEU A 1 204 ? 29.461 62.653 -29.205 1.00 33.75 201 LEU A C 1
ATOM 1432 O O . LEU A 1 204 ? 30.669 62.416 -29.246 1.00 36.06 201 LEU A O 1
ATOM 1437 N N . GLU A 1 205 ? 28.978 63.888 -29.296 1.00 32.11 202 GLU A N 1
ATOM 1438 C CA . GLU A 1 205 ? 29.906 65.010 -29.426 1.00 33.26 202 GLU A CA 1
ATOM 1439 C C . GLU A 1 205 ? 29.348 66.250 -28.745 1.00 33.79 202 GLU A C 1
ATOM 1440 O O . GLU A 1 205 ? 28.156 66.555 -28.893 1.00 33.69 202 GLU A O 1
ATOM 1446 N N . VAL A 1 206 ? 30.201 66.943 -27.985 1.00 31.38 203 VAL A N 1
ATOM 1447 C CA . VAL A 1 206 ? 29.856 68.266 -27.468 1.00 32.81 203 VAL A CA 1
ATOM 1448 C C . VAL A 1 206 ? 29.974 69.240 -28.638 1.00 35.82 203 VAL A C 1
ATOM 1449 O O . VAL A 1 206 ? 31.066 69.409 -29.210 1.00 36.27 203 VAL A O 1
ATOM 1453 N N . GLY A 1 207 ? 28.862 69.869 -29.017 1.00 34.47 204 GLY A N 1
ATOM 1454 C CA . GLY A 1 207 ? 28.870 70.717 -30.200 1.00 36.54 204 GLY A CA 1
ATOM 1455 C C . GLY A 1 207 ? 29.313 72.148 -29.953 1.00 40.28 204 GLY A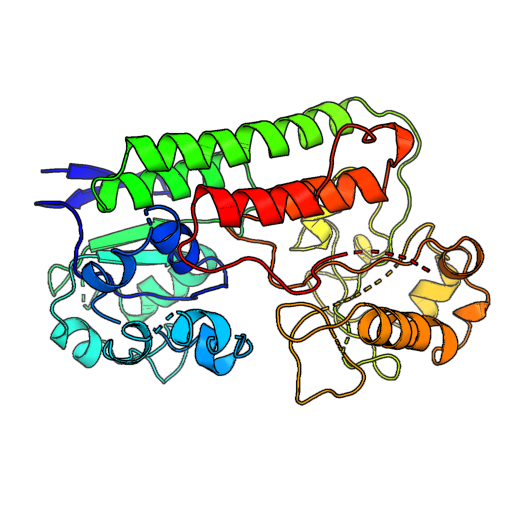 C 1
ATOM 1456 O O . GLY A 1 207 ? 28.738 73.083 -30.519 1.00 43.18 204 GLY A O 1
ATOM 1465 N N . ASN A 1 209 ? 32.142 73.668 -30.714 1.00 43.02 206 ASN A N 1
ATOM 1466 C CA . ASN A 1 209 ? 32.982 74.291 -31.726 1.00 46.63 206 ASN A CA 1
ATOM 1467 C C . ASN A 1 209 ? 32.299 74.437 -33.084 1.00 47.58 206 ASN A C 1
ATOM 1468 O O . ASN A 1 209 ? 32.914 74.905 -34.038 1.00 47.09 206 ASN A O 1
ATOM 1473 N N . GLY A 1 210 ? 31.030 74.037 -33.168 1.00 45.52 207 GLY A N 1
ATOM 1474 C CA . GLY A 1 210 ? 30.289 74.137 -34.416 1.00 45.17 207 GLY A CA 1
ATOM 1475 C C . GLY A 1 210 ? 30.696 73.070 -35.421 1.00 45.43 207 GLY A C 1
ATOM 1476 O O . GLY A 1 210 ? 31.584 72.256 -35.140 1.00 42.78 207 GLY A O 1
ATOM 1477 N N . PRO A 1 211 ? 30.054 73.068 -36.604 1.00 46.08 208 PRO A N 1
ATOM 1478 C CA . PRO A 1 211 ? 30.323 72.053 -37.634 1.00 45.88 208 PRO A CA 1
ATOM 1479 C C . PRO A 1 211 ? 31.787 72.007 -38.102 1.00 46.78 208 PRO A C 1
ATOM 1480 O O . PRO A 1 211 ? 32.280 70.934 -38.449 1.00 46.20 208 PRO A O 1
ATOM 1484 N N . GLU A 1 212 ? 32.470 73.147 -38.102 1.00 48.84 209 GLU A N 1
ATOM 1485 C CA . GLU A 1 212 ? 33.795 73.241 -38.719 1.00 57.14 209 GLU A CA 1
ATOM 1486 C C . GLU A 1 212 ? 34.955 72.672 -37.880 1.00 55.08 209 GLU A C 1
ATOM 1487 O O . GLU A 1 212 ? 36.055 72.469 -38.399 1.00 55.47 209 GLU A O 1
ATOM 1493 N N . GLU A 1 213 ? 34.704 72.405 -36.599 1.00 53.05 210 GLU A N 1
ATOM 1494 C CA . GLU A 1 213 ? 35.720 71.824 -35.719 1.00 53.66 210 GLU A CA 1
ATOM 1495 C C . GLU A 1 213 ? 35.077 70.826 -34.759 1.00 48.97 210 GLU A C 1
ATOM 1496 O O . GLU A 1 213 ? 34.089 71.151 -34.094 1.00 49.77 210 GLU A O 1
ATOM 1502 N N . PHE A 1 214 ? 35.622 69.615 -34.673 1.00 44.81 211 PHE A N 1
ATOM 1503 C CA . PHE A 1 214 ? 35.025 68.602 -33.796 1.00 43.61 211 PHE A CA 1
ATOM 1504 C C . PHE A 1 214 ? 35.181 68.965 -32.329 1.00 42.49 211 PHE A C 1
ATOM 1505 O O . PHE A 1 214 ? 36.256 69.373 -31.888 1.00 44.05 211 PHE A O 1
ATOM 1513 N N . GLY A 1 215 ? 34.098 68.828 -31.575 1.00 38.57 212 GLY A N 1
ATOM 1514 C CA . GLY A 1 215 ? 34.170 69.007 -30.142 1.00 39.26 212 GLY A CA 1
ATOM 1515 C C . GLY A 1 215 ? 34.612 67.699 -29.509 1.00 40.66 212 GLY A C 1
ATOM 1516 O O . GLY A 1 215 ? 34.938 66.739 -30.223 1.00 39.82 212 GLY A O 1
ATOM 1517 N N . ASN A 1 216 ? 34.629 67.656 -28.179 1.00 37.38 213 ASN A N 1
ATOM 1518 C CA . ASN A 1 216 ? 35.027 66.447 -27.469 1.00 40.58 213 ASN A CA 1
ATOM 1519 C C . ASN A 1 216 ? 34.035 65.306 -27.642 1.00 39.27 213 ASN A C 1
ATOM 1520 O O . ASN A 1 216 ? 32.817 65.526 -27.635 1.00 38.69 213 ASN A O 1
ATOM 1525 N N . SER A 1 217 ? 34.555 64.088 -27.789 1.00 39.27 214 SER A N 1
ATOM 1526 C CA . SER A 1 217 ? 33.713 62.896 -27.713 1.00 37.67 214 SER A CA 1
ATOM 1527 C C . SER A 1 217 ? 34.016 62.224 -26.388 1.00 41.45 214 SER A C 1
ATOM 1528 O O . SER A 1 217 ? 34.608 62.850 -25.502 1.00 40.76 214 SER A O 1
ATOM 1531 N N . PHE A 1 218 ? 33.606 60.968 -26.227 1.00 39.61 215 PHE A N 1
ATOM 1532 C CA . PHE A 1 218 ? 33.655 60.340 -24.902 1.00 35.94 215 PHE A CA 1
ATOM 1533 C C . PHE A 1 218 ? 34.058 58.864 -24.922 1.00 37.04 215 PHE A C 1
ATOM 1534 O O . PHE A 1 218 ? 33.818 58.164 -25.910 1.00 40.06 215 PHE A O 1
ATOM 1542 N N . SER A 1 219 ? 34.658 58.389 -23.827 1.00 38.07 216 SER A N 1
ATOM 1543 C CA . SER A 1 219 ? 34.844 56.953 -23.610 1.00 41.12 216 SER A CA 1
ATOM 1544 C C . SER A 1 219 ? 33.489 56.379 -23.217 1.00 39.94 216 SER A C 1
ATOM 1545 O O . SER A 1 219 ? 32.510 57.120 -23.118 1.00 38.25 216 SER A O 1
ATOM 1548 N N . GLY A 1 220 ? 33.424 55.073 -22.965 1.00 39.22 217 GLY A N 1
ATOM 1549 C CA . GLY A 1 220 ? 32.172 54.452 -22.570 1.00 38.33 217 GLY A CA 1
ATOM 1550 C C . GLY A 1 220 ? 31.859 54.563 -21.087 1.00 42.13 217 GLY A C 1
ATOM 1551 O O . GLY A 1 220 ? 30.761 54.183 -20.645 1.00 41.23 217 GLY A O 1
ATOM 1552 N N . ASN A 1 221 ? 32.810 55.082 -20.311 1.00 44.45 218 ASN A N 1
ATOM 1553 C CA . ASN A 1 221 ? 32.610 55.211 -18.864 1.00 46.86 218 ASN A CA 1
ATOM 1554 C C . ASN A 1 221 ? 32.859 56.611 -18.293 1.00 44.26 218 ASN A C 1
ATOM 1555 O O . ASN A 1 221 ? 33.126 56.755 -17.103 1.00 43.68 218 ASN A O 1
ATOM 1560 N N . TYR A 1 222 ? 32.783 57.641 -19.129 1.00 41.66 219 TYR A N 1
ATOM 1561 C CA . TYR A 1 222 ? 32.940 59.003 -18.627 1.00 39.40 219 TYR A CA 1
ATOM 1562 C C . TYR A 1 222 ? 31.841 59.926 -19.141 1.00 38.58 219 TYR A C 1
ATOM 1563 O O . TYR A 1 222 ? 31.605 59.984 -20.353 1.00 35.67 219 TYR A O 1
ATOM 1572 N N . SER A 1 223 ? 31.175 60.629 -18.220 1.00 34.69 220 SER A N 1
ATOM 1573 C CA . SER A 1 223 ? 30.235 61.696 -18.575 1.00 31.84 220 SER A CA 1
ATOM 1574 C C . SER A 1 223 ? 29.146 61.177 -19.520 1.00 30.31 220 SER A C 1
ATOM 1575 O O . SER A 1 223 ? 28.552 60.134 -19.250 1.00 26.86 220 SER A O 1
ATOM 1578 N N . TRP A 1 224 ? 28.896 61.886 -20.627 1.00 29.23 221 TRP A N 1
ATOM 1579 C CA . TRP A 1 224 ? 27.878 61.458 -21.591 1.00 29.99 221 TRP A CA 1
ATOM 1580 C C . TRP A 1 224 ? 28.088 60.009 -22.053 1.00 28.31 221 TRP A C 1
ATOM 1581 O O . TRP A 1 224 ? 27.118 59.290 -22.347 1.00 30.09 221 TRP A O 1
ATOM 1592 N N . GLY A 1 225 ? 29.342 59.586 -22.140 1.00 27.74 222 GLY A N 1
ATOM 1593 C CA . GLY A 1 225 ? 29.625 58.220 -22.551 1.00 32.43 222 GLY A CA 1
ATOM 1594 C C . GLY A 1 225 ? 29.170 57.211 -21.506 1.00 33.95 222 GLY A C 1
ATOM 1595 O O . GLY A 1 225 ? 28.693 56.124 -21.847 1.00 33.61 222 GLY A O 1
ATOM 1596 N N . ALA A 1 226 ? 29.327 57.559 -20.231 1.00 32.56 223 ALA A N 1
ATOM 1597 C CA . ALA A 1 226 ? 28.860 56.674 -19.165 1.00 34.02 223 ALA A CA 1
ATOM 1598 C C . ALA A 1 226 ? 27.335 56.600 -19.164 1.00 33.57 223 ALA A C 1
ATOM 1599 O O . ALA A 1 226 ? 26.753 55.520 -19.017 1.00 32.67 223 ALA A O 1
ATOM 1601 N N . LEU A 1 227 ? 26.689 57.755 -19.309 1.00 30.91 224 LEU A N 1
ATOM 1602 C CA . LEU A 1 227 ? 25.236 57.817 -19.321 1.00 29.99 224 LEU A CA 1
ATOM 1603 C C . LEU A 1 227 ? 24.654 57.051 -20.509 1.00 31.47 224 LEU A C 1
ATOM 1604 O O . LEU A 1 227 ? 23.665 56.323 -20.361 1.00 31.27 224 LEU A O 1
ATOM 1609 N N . ALA A 1 228 ? 25.259 57.206 -21.680 1.00 31.17 225 ALA A N 1
ATOM 1610 C CA . ALA A 1 228 ? 24.761 56.506 -22.871 1.00 29.90 225 ALA A CA 1
ATOM 1611 C C . ALA A 1 228 ? 24.876 54.989 -22.700 1.00 31.53 225 ALA A C 1
ATOM 1612 O O . ALA A 1 228 ? 23.974 54.235 -23.076 1.00 33.83 225 ALA A O 1
ATOM 1614 N N . THR A 1 229 ? 25.988 54.545 -22.128 1.00 32.31 226 THR A N 1
ATOM 1615 C CA . THR A 1 229 ? 26.172 53.126 -21.828 1.00 34.79 226 THR A CA 1
ATOM 1616 C C . THR A 1 229 ? 25.119 52.589 -20.846 1.00 33.92 226 THR A C 1
ATOM 1617 O O . THR A 1 229 ? 24.555 51.511 -21.059 1.00 32.68 226 THR A O 1
ATOM 1629 N N . ALA A 1 231 ? 22.205 53.689 -20.411 1.00 30.13 228 ALA A N 1
ATOM 1630 C CA . ALA A 1 231 ? 20.916 53.757 -21.083 1.00 31.10 228 ALA A CA 1
ATOM 1631 C C . ALA A 1 231 ? 20.850 52.768 -22.245 1.00 33.15 228 ALA A C 1
ATOM 1632 O O . ALA A 1 231 ? 19.905 52.803 -23.033 1.00 35.46 228 ALA A O 1
ATOM 1634 N N . GLY A 1 232 ? 21.853 51.900 -22.372 1.00 33.04 229 GLY A N 1
ATOM 1635 C CA . GLY A 1 232 ? 21.757 50.775 -23.287 1.00 32.01 229 GLY A CA 1
ATOM 1636 C C . GLY A 1 232 ? 22.294 51.009 -24.689 1.00 35.62 229 GLY A C 1
ATOM 1637 O O . GLY A 1 232 ? 21.891 50.310 -25.629 1.00 36.87 229 GLY A O 1
ATOM 1638 N N . ALA A 1 233 ? 23.206 51.968 -24.846 1.00 34.04 230 ALA A N 1
ATOM 1639 C CA . ALA A 1 233 ? 23.816 52.203 -26.159 1.00 37.40 230 ALA A CA 1
ATOM 1640 C C . ALA A 1 233 ? 25.236 51.640 -26.275 1.00 38.09 230 ALA A C 1
ATOM 1641 O O . ALA A 1 233 ? 25.926 51.433 -25.264 1.00 38.56 230 ALA A O 1
ATOM 1643 N N . ASP A 1 234 ? 25.662 51.398 -27.511 1.00 38.87 231 ASP A N 1
ATOM 1644 C CA . ASP A 1 234 ? 27.047 51.041 -27.800 1.00 41.65 231 ASP A CA 1
ATOM 1645 C C . ASP A 1 234 ? 27.799 52.299 -28.248 1.00 41.04 231 ASP A C 1
ATOM 1646 O O . ASP A 1 234 ? 27.655 52.743 -29.391 1.00 40.45 231 ASP A O 1
ATOM 1651 N N . VAL A 1 235 ? 28.592 52.877 -27.347 1.00 38.62 232 VAL A N 1
ATOM 1652 C CA . VAL A 1 235 ? 29.336 54.104 -27.644 1.00 37.48 232 VAL A CA 1
ATOM 1653 C C . VAL A 1 235 ? 30.516 53.832 -28.594 1.00 41.17 232 VAL A C 1
ATOM 1654 O O . VAL A 1 235 ? 31.511 53.224 -28.192 1.00 42.04 232 VAL A O 1
ATOM 1658 N N . ILE A 1 236 ? 30.420 54.286 -29.846 1.00 41.23 233 ILE A N 1
ATOM 1659 C CA . ILE A 1 236 ? 31.416 53.894 -30.859 1.00 41.11 233 ILE A CA 1
ATOM 1660 C C . ILE A 1 236 ? 32.847 54.327 -30.509 1.00 42.67 233 ILE A C 1
ATOM 1661 O O . ILE A 1 236 ? 33.820 53.755 -31.007 1.00 47.46 233 ILE A O 1
ATOM 1666 N N . THR A 1 237 ? 32.967 55.340 -29.656 1.00 42.38 234 THR A N 1
ATOM 1667 C CA . THR A 1 237 ? 34.268 55.884 -29.271 1.00 43.26 234 THR A CA 1
ATOM 1668 C C . THR A 1 237 ? 34.819 55.278 -27.973 1.00 45.16 234 THR A C 1
ATOM 1669 O O . THR A 1 237 ? 35.905 55.659 -27.535 1.00 47.00 234 THR A O 1
ATOM 1673 N N . LYS A 1 238 ? 34.081 54.345 -27.370 1.00 45.27 235 LYS A N 1
ATOM 1674 C CA . LYS A 1 238 ? 34.436 53.790 -26.051 1.00 50.24 235 LYS A CA 1
ATOM 1675 C C . LYS A 1 238 ? 35.882 53.283 -25.909 1.00 57.58 235 LYS A C 1
ATOM 1676 O O . LYS A 1 238 ? 36.461 53.365 -24.821 1.00 60.12 235 LYS A O 1
ATOM 1682 N N . ASP A 1 239 ? 36.465 52.778 -26.998 1.00 61.29 236 ASP A N 1
ATOM 1683 C CA . ASP A 1 239 ? 37.832 52.249 -26.968 1.00 64.99 236 ASP A CA 1
ATOM 1684 C C . ASP A 1 239 ? 38.898 53.241 -27.441 1.00 65.60 236 ASP A C 1
ATOM 1685 O O . ASP A 1 239 ? 40.074 53.095 -27.104 1.00 67.67 236 ASP A O 1
ATOM 1690 N N . ALA A 1 240 ? 38.490 54.241 -28.218 1.00 63.73 237 ALA A N 1
ATOM 1691 C CA . ALA A 1 240 ? 39.443 55.141 -28.873 1.00 63.48 237 ALA A CA 1
ATOM 1692 C C . ALA A 1 240 ? 39.702 56.433 -28.092 1.00 62.06 237 ALA A C 1
ATOM 1693 O O . ALA A 1 240 ? 40.755 57.056 -28.241 1.00 61.89 237 ALA A O 1
ATOM 1695 N N . ILE A 1 241 ? 38.733 56.836 -27.274 1.00 59.83 238 ILE A N 1
ATOM 1696 C CA . ILE A 1 241 ? 38.869 58.018 -26.427 1.00 60.76 238 ILE A CA 1
ATOM 1697 C C . ILE A 1 241 ? 39.043 57.561 -24.976 1.00 63.47 238 ILE A C 1
ATOM 1698 O O . ILE A 1 241 ? 38.270 56.732 -24.489 1.00 63.37 238 ILE A O 1
ATOM 1703 N N . LYS A 1 242 ? 40.052 58.093 -24.288 1.00 63.41 239 LYS A N 1
ATOM 1704 C CA . LYS A 1 242 ? 40.319 57.690 -22.910 1.00 63.92 239 LYS A CA 1
ATOM 1705 C C . LYS A 1 242 ? 39.286 58.248 -21.930 1.00 62.58 239 LYS A C 1
ATOM 1706 O O . LYS A 1 242 ? 38.759 57.514 -21.088 1.00 62.84 239 LYS A O 1
ATOM 1712 N N . LYS A 1 243 ? 39.000 59.543 -22.051 1.00 60.20 240 LYS A N 1
ATOM 1713 C CA . LYS A 1 243 ? 38.073 60.232 -21.152 1.00 55.30 240 LYS A CA 1
ATOM 1714 C C . LYS A 1 243 ? 37.127 61.118 -21.962 1.00 50.39 240 LYS A C 1
ATOM 1715 O O . LYS A 1 243 ? 35.993 60.725 -22.260 1.00 46.66 240 LYS A O 1
ATOM 1721 N N . SER A 1 244 ? 37.602 62.309 -22.323 1.00 49.36 241 SER A N 1
ATOM 1722 C CA . SER A 1 244 ? 36.860 63.195 -23.217 1.00 47.13 241 SER A CA 1
ATOM 1723 C C . SER A 1 244 ? 37.819 64.047 -24.041 1.00 48.13 241 SER A C 1
ATOM 1724 O O . SER A 1 244 ? 38.459 64.966 -23.525 1.00 47.02 241 SER A O 1
ATOM 1727 N N . SER A 1 245 ? 37.912 63.729 -25.327 1.00 47.78 242 SER A N 1
ATOM 1728 C CA . SER A 1 245 ? 38.784 64.436 -26.247 1.00 47.77 242 SER A CA 1
ATOM 1729 C C . SER A 1 245 ? 38.182 64.240 -27.629 1.00 46.77 242 SER A C 1
ATOM 1730 O O . SER A 1 245 ? 37.345 63.354 -27.820 1.00 45.02 242 SER A O 1
ATOM 1733 N N . PRO A 1 246 ? 38.580 65.068 -28.598 1.00 46.09 243 PRO A N 1
ATOM 1734 C CA . PRO A 1 246 ? 37.890 64.879 -29.879 1.00 46.54 243 PRO A CA 1
ATOM 1735 C C . PRO A 1 246 ? 38.404 63.677 -30.671 1.00 48.11 243 PRO A C 1
ATOM 1736 O O . PRO A 1 246 ? 39.566 63.284 -30.534 1.00 48.61 243 PRO A O 1
ATOM 1740 N N . ILE A 1 247 ? 37.518 63.092 -31.474 1.00 48.34 244 ILE A N 1
ATOM 1741 C CA . ILE A 1 247 ? 37.840 61.941 -32.311 1.00 51.53 244 ILE A CA 1
ATOM 1742 C C . ILE A 1 247 ? 38.287 62.434 -33.693 1.00 54.33 244 ILE A C 1
ATOM 1743 O O . ILE A 1 247 ? 38.011 63.574 -34.066 1.00 54.98 244 ILE A O 1
ATOM 1748 N N . ASN A 1 248 ? 38.992 61.601 -34.449 1.00 55.07 245 ASN A N 1
ATOM 1749 C CA . ASN A 1 248 ? 39.303 61.961 -35.831 1.00 59.35 245 ASN A CA 1
ATOM 1750 C C . ASN A 1 248 ? 38.063 61.791 -36.707 1.00 56.88 245 ASN A C 1
ATOM 1751 O O . ASN A 1 248 ? 37.397 60.760 -36.636 1.00 55.85 245 ASN A O 1
ATOM 1756 N N . PRO A 1 249 ? 37.743 62.805 -37.531 1.00 56.81 246 PRO A N 1
ATOM 1757 C CA . PRO A 1 249 ? 36.558 62.803 -38.405 1.00 56.88 246 PRO A CA 1
ATOM 1758 C C . PRO A 1 249 ? 36.353 61.495 -39.187 1.00 56.78 246 PRO A C 1
ATOM 1759 O O . PRO A 1 249 ? 35.211 61.050 -39.352 1.00 52.85 246 PRO A O 1
ATOM 1763 N N . GLU A 1 250 ? 37.449 60.894 -39.645 1.00 59.61 247 GLU A N 1
ATOM 1764 C CA . GLU A 1 250 ? 37.401 59.666 -40.439 1.00 64.85 247 GLU A CA 1
ATOM 1765 C C . GLU A 1 250 ? 36.815 58.489 -39.658 1.00 60.15 247 GLU A C 1
ATOM 1766 O O . GLU A 1 250 ? 36.213 57.587 -40.240 1.00 59.68 247 GLU A O 1
ATOM 1772 N N . PHE A 1 251 ? 37.006 58.504 -38.342 1.00 57.75 248 PHE A N 1
ATOM 1773 C CA . PHE A 1 251 ? 36.484 57.464 -37.461 1.00 54.35 248 PHE A CA 1
ATOM 1774 C C . PHE A 1 251 ? 34.962 57.371 -37.591 1.00 52.23 248 PHE A C 1
ATOM 1775 O O . PHE A 1 251 ? 34.407 56.275 -37.707 1.00 52.66 248 PHE A O 1
ATOM 1783 N N . VAL A 1 252 ? 34.289 58.520 -37.592 1.00 49.03 249 VAL A N 1
ATOM 1784 C CA . VAL A 1 252 ? 32.829 58.543 -37.661 1.00 48.35 249 VAL A CA 1
ATOM 1785 C C . VAL A 1 252 ? 32.301 57.995 -38.995 1.00 51.14 249 VAL A C 1
ATOM 1786 O O . VAL A 1 252 ? 31.336 57.225 -39.016 1.00 50.53 249 VAL A O 1
ATOM 1790 N N . LEU A 1 253 ? 32.941 58.376 -40.099 1.00 52.18 250 LEU A N 1
ATOM 1791 C CA . LEU A 1 253 ? 32.542 57.881 -41.414 1.00 55.57 250 LEU A CA 1
ATOM 1792 C C . LEU A 1 253 ? 32.659 56.354 -41.499 1.00 56.61 250 LEU A C 1
ATOM 1793 O O . LEU A 1 253 ? 31.780 55.689 -42.056 1.00 58.84 250 LEU A O 1
ATOM 1798 N N . GLU A 1 254 ? 33.734 55.805 -40.938 1.00 55.69 251 GLU A N 1
ATOM 1799 C CA . GLU A 1 254 ? 33.990 54.366 -41.003 1.00 56.66 251 GLU A CA 1
ATOM 1800 C C . GLU A 1 254 ? 33.022 53.575 -40.125 1.00 54.93 251 GLU A C 1
ATOM 1801 O O . GLU A 1 254 ? 32.549 52.504 -40.509 1.00 50.82 251 GLU A O 1
ATOM 1807 N N . LYS A 1 255 ? 32.741 54.100 -38.937 1.00 52.63 252 LYS A N 1
ATOM 1808 C CA . LYS A 1 255 ? 31.834 53.428 -38.014 1.00 54.18 252 LYS A CA 1
ATOM 1809 C C . LYS A 1 255 ? 30.383 53.507 -38.470 1.00 50.14 252 LYS A C 1
ATOM 1810 O O . LYS A 1 255 ? 29.611 52.580 -38.228 1.00 45.94 252 LYS A O 1
ATOM 1816 N N . ASN A 1 256 ? 30.024 54.610 -39.130 1.00 49.11 253 ASN A N 1
ATOM 1817 C CA . ASN A 1 256 ? 28.656 54.829 -39.606 1.00 50.63 253 ASN A CA 1
ATOM 1818 C C . ASN A 1 256 ? 27.625 54.511 -38.524 1.00 45.94 253 ASN A C 1
ATOM 1819 O O . ASN A 1 256 ? 26.860 53.563 -38.646 1.00 45.54 253 ASN A O 1
ATOM 1824 N N . PRO A 1 257 ? 27.609 55.304 -37.449 1.00 45.44 254 PRO A N 1
ATOM 1825 C CA . PRO A 1 257 ? 26.798 54.937 -36.279 1.00 40.88 254 PRO A CA 1
ATOM 1826 C C . PRO A 1 257 ? 25.289 54.990 -36.540 1.00 42.56 254 PRO A C 1
ATOM 1827 O O . PRO A 1 257 ? 24.837 55.751 -37.410 1.00 43.59 254 PRO A O 1
ATOM 1831 N N . ASP A 1 258 ? 24.526 54.184 -35.800 1.00 43.51 255 ASP A N 1
ATOM 1832 C CA . ASP A 1 258 ? 23.065 54.200 -35.898 1.00 43.99 255 ASP A CA 1
ATOM 1833 C C . ASP A 1 258 ? 22.493 55.563 -35.506 1.00 41.19 255 ASP A C 1
ATOM 1834 O O . ASP A 1 258 ? 21.509 56.026 -36.086 1.00 40.65 255 ASP A O 1
ATOM 1839 N N . ILE A 1 259 ? 23.119 56.195 -34.514 1.00 36.74 256 ILE A N 1
ATOM 1840 C CA . ILE A 1 259 ? 22.597 57.418 -33.912 1.00 37.77 256 ILE A CA 1
ATOM 1841 C C . ILE A 1 259 ? 23.745 58.418 -33.701 1.00 36.84 256 ILE A C 1
ATOM 1842 O O . ILE A 1 259 ? 24.873 58.021 -33.405 1.00 35.95 256 ILE A O 1
ATOM 1847 N N . ILE A 1 260 ? 23.465 59.705 -33.905 1.00 38.04 257 ILE A N 1
ATOM 1848 C CA . ILE A 1 260 ? 24.419 60.777 -33.605 1.00 37.54 257 ILE A CA 1
ATOM 1849 C C . ILE A 1 260 ? 23.719 61.715 -32.627 1.00 35.67 257 ILE A C 1
ATOM 1850 O O . ILE A 1 260 ? 22.541 62.047 -32.817 1.00 35.30 257 ILE A O 1
ATOM 1863 N N . ILE A 1 262 ? 24.529 65.459 -30.784 1.00 31.75 259 ILE A N 1
ATOM 1864 C CA . ILE A 1 262 ? 25.413 66.615 -30.622 1.00 32.25 259 ILE A CA 1
ATOM 1865 C C . ILE A 1 262 ? 24.947 67.454 -29.435 1.00 32.76 259 ILE A C 1
ATOM 1866 O O . ILE A 1 262 ? 23.826 67.963 -29.453 1.00 35.24 259 ILE A O 1
ATOM 1879 N N . GLY A 1 264 ? 24.259 70.506 -26.969 1.00 31.63 261 GLY A N 1
ATOM 1880 C CA . GLY A 1 264 ? 24.130 71.945 -27.100 1.00 30.08 261 GLY A CA 1
ATOM 1881 C C . GLY A 1 264 ? 24.155 72.661 -25.762 1.00 31.54 261 GLY A C 1
ATOM 1882 O O . GLY A 1 264 ? 23.945 72.048 -24.708 1.00 30.20 261 GLY A O 1
ATOM 1883 N N . SER A 1 265 ? 24.439 73.962 -25.800 1.00 31.75 262 SER A N 1
ATOM 1884 C CA . SER A 1 265 ? 24.474 74.764 -24.582 1.00 32.23 262 SER A CA 1
ATOM 1885 C C . SER A 1 265 ? 24.528 76.229 -24.962 1.00 33.17 262 SER A C 1
ATOM 1886 O O . SER A 1 265 ? 24.289 76.587 -26.119 1.00 32.55 262 SER A O 1
ATOM 1889 N N . TYR A 1 266 ? 24.850 77.074 -23.989 1.00 32.51 263 TYR A N 1
ATOM 1890 C CA . TYR A 1 266 ? 24.980 78.503 -24.245 1.00 35.28 263 TYR A CA 1
ATOM 1891 C C . TYR A 1 266 ? 26.456 78.851 -24.440 1.00 36.83 263 TYR A C 1
ATOM 1892 O O . TYR A 1 266 ? 27.206 78.968 -23.462 1.00 37.14 263 TYR A O 1
ATOM 1901 N N . TRP A 1 267 ? 26.865 78.986 -25.704 1.00 38.11 264 TRP A N 1
ATOM 1902 C CA . TRP A 1 267 ? 28.248 79.317 -26.065 1.00 37.63 264 TRP A CA 1
ATOM 1903 C C . TRP A 1 267 ? 28.266 80.519 -27.008 1.00 38.51 264 TRP A C 1
ATOM 1904 O O . TRP A 1 267 ? 28.541 80.366 -28.206 1.00 38.17 264 TRP A O 1
ATOM 1915 N N . PRO A 1 268 ? 28.000 81.725 -26.467 1.00 39.43 265 PRO A N 1
ATOM 1916 C CA . PRO A 1 268 ? 27.826 82.929 -27.295 1.00 42.86 265 PRO A CA 1
ATOM 1917 C C . PRO A 1 268 ? 29.079 83.352 -28.059 1.00 45.57 265 PRO A C 1
ATOM 1918 O O . PRO A 1 268 ? 28.964 84.110 -29.024 1.00 42.24 265 PRO A O 1
ATOM 1922 N N . LYS A 1 269 ? 30.251 82.881 -27.635 1.00 50.49 266 LYS A N 1
ATOM 1923 C CA . LYS A 1 269 ? 31.488 83.203 -28.350 1.00 54.88 266 LYS A CA 1
ATOM 1924 C C . LYS A 1 269 ? 31.704 82.276 -29.543 1.00 53.20 266 LYS A C 1
ATOM 1925 O O . LYS A 1 269 ? 32.634 82.464 -30.324 1.00 55.05 266 LYS A O 1
ATOM 1931 N N . LYS A 1 270 ? 30.850 81.265 -29.666 1.00 49.31 2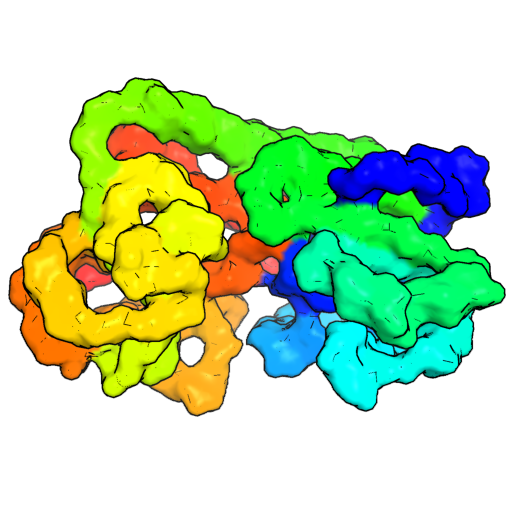67 LYS A N 1
ATOM 1932 C CA . LYS A 1 270 ? 30.933 80.311 -30.765 1.00 47.76 267 LYS A CA 1
ATOM 1933 C C . LYS A 1 270 ? 29.620 80.366 -31.540 1.00 45.52 267 LYS A C 1
ATOM 1934 O O . LYS A 1 270 ? 28.710 79.598 -31.249 1.00 43.51 267 LYS A O 1
ATOM 1940 N N . PRO A 1 271 ? 29.506 81.285 -32.524 1.00 49.23 268 PRO A N 1
ATOM 1941 C CA . PRO A 1 271 ? 28.185 81.503 -33.135 1.00 50.16 268 PRO A CA 1
ATOM 1942 C C . PRO A 1 271 ? 27.605 80.305 -33.900 1.00 48.71 268 PRO A C 1
ATOM 1943 O O . PRO A 1 271 ? 26.383 80.236 -34.059 1.00 47.88 268 PRO A O 1
ATOM 1947 N N . THR A 1 272 ? 28.445 79.373 -34.341 1.00 47.58 269 THR A N 1
ATOM 1948 C CA . THR A 1 272 ? 27.931 78.164 -34.987 1.00 46.22 269 THR A CA 1
ATOM 1949 C C . THR A 1 272 ? 27.788 76.979 -34.032 1.00 43.11 269 THR A C 1
ATOM 1950 O O . THR A 1 272 ? 27.471 75.870 -34.470 1.00 41.68 269 THR A O 1
ATOM 1954 N N . SER A 1 273 ? 28.032 77.192 -32.739 1.00 39.83 270 SER A N 1
ATOM 1955 C CA . SER A 1 273 ? 27.895 76.101 -31.780 1.00 37.34 270 SER A CA 1
ATOM 1956 C C . SER A 1 273 ? 26.423 75.688 -31.664 1.00 38.04 270 SER A C 1
ATOM 1957 O O . SER A 1 273 ? 25.518 76.501 -31.904 1.00 38.61 270 SER A O 1
ATOM 1968 N N . ARG A 1 275 ? 23.100 75.371 -30.091 1.00 36.20 272 ARG A N 1
ATOM 1969 C CA . ARG A 1 275 ? 22.482 76.209 -29.064 1.00 37.05 272 ARG A CA 1
ATOM 1970 C C . ARG A 1 275 ? 21.258 75.550 -28.418 1.00 37.18 272 ARG A C 1
ATOM 1971 O O . ARG A 1 275 ? 20.284 75.206 -29.102 1.00 35.13 272 ARG A O 1
ATOM 1979 N N . LEU A 1 276 ? 21.331 75.385 -27.101 1.00 36.02 273 LEU A N 1
ATOM 1980 C CA . LEU A 1 276 ? 20.206 74.935 -26.282 1.00 35.64 273 LEU A CA 1
ATOM 1981 C C . LEU A 1 276 ? 20.180 75.780 -25.014 1.00 35.80 273 LEU A C 1
ATOM 1982 O O . LEU A 1 276 ? 21.136 76.524 -24.755 1.00 37.37 273 LEU A O 1
ATOM 1987 N N . GLY A 1 277 ? 19.098 75.677 -24.237 1.00 34.06 274 GLY A N 1
ATOM 1988 C CA . GLY A 1 277 ? 18.980 76.409 -22.980 1.00 35.35 274 GLY A CA 1
ATOM 1989 C C . GLY A 1 277 ? 17.928 77.508 -23.032 1.00 35.76 274 GLY A C 1
ATOM 1990 O O . GLY A 1 277 ? 17.006 77.460 -23.856 1.00 36.76 274 GLY A O 1
ATOM 1991 N N . PHE A 1 278 ? 18.069 78.512 -22.166 1.00 36.17 275 PHE A N 1
ATOM 1992 C CA . PHE A 1 278 ? 17.074 79.586 -22.066 1.00 33.80 275 PHE A CA 1
ATOM 1993 C C . PHE A 1 278 ? 17.096 80.551 -23.238 1.00 37.92 275 PHE A C 1
ATOM 1994 O O . PHE A 1 278 ? 16.091 81.219 -23.509 1.00 38.76 275 PHE A O 1
ATOM 2002 N N . GLU A 1 279 ? 18.237 80.639 -23.919 1.00 37.83 276 GLU A N 1
ATOM 2003 C CA . GLU A 1 279 ? 18.362 81.514 -25.082 1.00 43.74 276 GLU A CA 1
ATOM 2004 C C . GLU A 1 279 ? 18.442 80.669 -26.331 1.00 42.12 276 GLU A C 1
ATOM 2005 O O . GLU A 1 279 ? 19.486 80.606 -26.984 1.00 43.28 276 GLU A O 1
ATOM 2011 N N . ALA A 1 280 ? 17.330 80.030 -26.664 1.00 39.52 277 ALA A N 1
ATOM 2012 C CA . ALA A 1 280 ? 17.289 79.083 -27.756 1.00 40.56 277 ALA A CA 1
ATOM 2013 C C . ALA A 1 280 ? 15.879 79.089 -28.301 1.00 43.28 277 ALA A C 1
ATOM 2014 O O . ALA A 1 280 ? 14.917 79.212 -27.536 1.00 45.00 277 ALA A O 1
ATOM 2016 N N . THR A 1 281 ? 15.750 78.973 -29.618 1.00 40.77 278 THR A N 1
ATOM 2017 C CA . THR A 1 281 ? 14.441 78.805 -30.229 1.00 43.04 278 THR A CA 1
ATOM 2018 C C . THR A 1 281 ? 14.441 77.530 -31.062 1.00 42.73 278 THR A C 1
ATOM 2019 O O . THR A 1 281 ? 15.503 77.060 -31.481 1.00 40.54 278 THR A O 1
ATOM 2023 N N . GLU A 1 282 ? 13.257 76.974 -31.294 1.00 45.41 279 GLU A N 1
ATOM 2024 C CA . GLU A 1 282 ? 13.118 75.752 -32.080 1.00 48.88 279 GLU A CA 1
ATOM 2025 C C . GLU A 1 282 ? 13.762 75.880 -33.471 1.00 48.92 279 GLU A C 1
ATOM 2026 O O . GLU A 1 282 ? 14.549 75.021 -33.875 1.00 50.18 279 GLU A O 1
ATOM 2032 N N . ASP A 1 283 ? 13.452 76.958 -34.184 1.00 47.96 280 ASP A N 1
ATOM 2033 C CA . ASP A 1 283 ? 13.976 77.155 -35.540 1.00 50.64 280 ASP A CA 1
ATOM 2034 C C . ASP A 1 283 ? 15.498 77.257 -35.577 1.00 49.71 280 ASP A C 1
ATOM 2035 O O . ASP A 1 283 ? 16.152 76.654 -36.434 1.00 49.78 280 ASP A O 1
ATOM 2040 N N . SER A 1 284 ? 16.055 78.031 -34.651 1.00 46.21 281 SER A N 1
ATOM 2041 C CA . SER A 1 284 ? 17.502 78.213 -34.562 1.00 44.18 281 SER A CA 1
ATOM 2042 C C . SER A 1 284 ? 18.208 76.903 -34.218 1.00 41.10 281 SER A C 1
ATOM 2043 O O . SER A 1 284 ? 19.173 76.519 -34.877 1.00 41.74 281 SER A O 1
ATOM 2046 N N . SER A 1 285 ? 17.722 76.215 -33.190 1.00 39.38 282 SER A N 1
ATOM 2047 C CA . SER A 1 285 ? 18.313 74.942 -32.801 1.00 38.99 282 SER A CA 1
ATOM 2048 C C . SER A 1 285 ? 18.265 73.908 -33.931 1.00 36.57 282 SER A C 1
ATOM 2049 O O . SER A 1 285 ? 19.202 73.128 -34.094 1.00 39.17 282 SER A O 1
ATOM 2052 N N . GLN A 1 286 ? 17.187 73.905 -34.710 1.00 37.54 283 GLN A N 1
ATOM 2053 C CA . GLN A 1 286 ? 17.089 73.018 -35.869 1.00 41.29 283 GLN A CA 1
ATOM 2054 C C .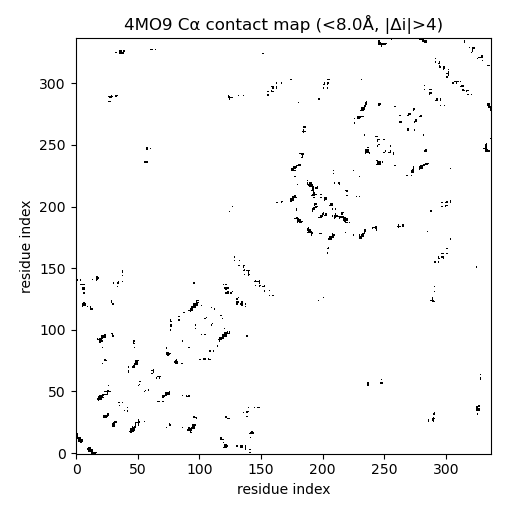 GLN A 1 286 ? 18.149 73.346 -36.920 1.00 41.81 283 GLN A C 1
ATOM 2055 O O . GLN A 1 286 ? 18.804 72.454 -37.473 1.00 40.76 283 GLN A O 1
ATOM 2061 N N . ALA A 1 287 ? 18.308 74.632 -37.211 1.00 43.47 284 ALA A N 1
ATOM 2062 C CA . ALA A 1 287 ? 19.263 75.051 -38.224 1.00 42.22 284 ALA A CA 1
ATOM 2063 C C . ALA A 1 287 ? 20.702 74.782 -37.783 1.00 40.75 284 ALA A C 1
ATOM 2064 O O . ALA A 1 287 ? 21.524 74.349 -38.590 1.00 40.83 284 ALA A O 1
ATOM 2066 N N . LEU A 1 288 ? 21.007 75.046 -36.511 1.00 39.70 285 LEU A N 1
ATOM 2067 C CA . LEU A 1 288 ? 22.344 74.794 -35.985 1.00 41.25 285 LEU A CA 1
ATOM 2068 C C . LEU A 1 288 ? 22.695 73.299 -36.022 1.00 40.32 285 LEU A C 1
ATOM 2069 O O . LEU A 1 288 ? 23.817 72.931 -36.391 1.00 41.41 285 LEU A O 1
ATOM 2074 N N . LEU A 1 289 ? 21.738 72.447 -35.655 1.00 37.62 286 LEU A N 1
ATOM 2075 C CA . LEU A 1 289 ? 21.942 70.997 -35.701 1.00 37.73 286 LEU A CA 1
ATOM 2076 C C . LEU A 1 289 ? 22.115 70.526 -37.143 1.00 40.76 286 LEU A C 1
ATOM 2077 O O . LEU A 1 289 ? 23.064 69.799 -37.462 1.00 41.08 286 LEU A O 1
ATOM 2082 N N . LYS A 1 290 ? 21.212 70.952 -38.021 1.00 42.10 287 LYS A N 1
ATOM 2083 C CA . LYS A 1 290 ? 21.294 70.556 -39.426 1.00 44.23 287 LYS A CA 1
ATOM 2084 C C . LYS A 1 290 ? 22.632 70.945 -40.063 1.00 45.49 287 LYS A C 1
ATOM 2085 O O . LYS A 1 290 ? 23.178 70.201 -40.878 1.00 46.56 287 LYS A O 1
ATOM 2091 N N . ALA A 1 291 ? 23.170 72.098 -39.673 1.00 44.65 288 ALA A N 1
ATOM 2092 C CA . ALA A 1 291 ? 24.439 72.558 -40.235 1.00 45.40 288 ALA A CA 1
ATOM 2093 C C . ALA A 1 291 ? 25.598 71.588 -39.976 1.00 44.12 288 ALA A C 1
ATOM 2094 O O . ALA A 1 291 ? 26.498 71.463 -40.816 1.00 45.49 288 ALA A O 1
ATOM 2096 N N . PHE A 1 292 ? 25.583 70.924 -38.818 1.00 42.59 289 PHE A N 1
ATOM 2097 C CA . PHE A 1 292 ? 26.558 69.875 -38.527 1.00 42.19 289 PHE A CA 1
ATOM 2098 C C . PHE A 1 292 ? 26.564 68.802 -39.616 1.00 45.06 289 PHE A C 1
ATOM 2099 O O . PHE A 1 292 ? 27.625 68.352 -40.046 1.00 47.26 289 PHE A O 1
ATOM 2107 N N . THR A 1 293 ? 25.376 68.414 -40.076 1.00 45.87 290 THR A N 1
ATOM 2108 C CA . THR A 1 293 ? 25.231 67.337 -41.067 1.00 46.51 290 THR A CA 1
ATOM 2109 C C . THR A 1 293 ? 25.483 67.786 -42.511 1.00 49.70 290 THR A C 1
ATOM 2110 O O . THR A 1 293 ? 25.798 66.966 -43.390 1.00 45.83 290 THR A O 1
ATOM 2114 N N . THR A 1 294 ? 25.354 69.088 -42.763 1.00 51.04 291 THR A N 1
ATOM 2115 C CA . THR A 1 294 ? 25.532 69.611 -44.121 1.00 53.48 291 THR A CA 1
ATOM 2116 C C . THR A 1 294 ? 26.928 70.188 -44.380 1.00 53.48 291 THR A C 1
ATOM 2117 O O . THR A 1 294 ? 27.384 70.220 -45.522 1.00 55.39 291 THR A O 1
ATOM 2121 N N . GLU A 1 295 ? 27.602 70.654 -43.332 1.00 50.93 292 GLU A N 1
ATOM 2122 C CA . GLU A 1 295 ? 28.905 71.295 -43.509 1.00 56.09 292 GLU A CA 1
ATOM 2123 C C . GLU A 1 295 ? 30.067 70.299 -43.395 1.00 55.75 292 GLU A C 1
ATOM 2124 O O . GLU A 1 295 ? 31.181 70.581 -43.850 1.00 60.02 292 GLU A O 1
ATOM 2130 N N . ARG A 1 296 ? 29.802 69.127 -42.824 1.00 48.10 293 ARG A N 1
ATOM 2131 C CA . ARG A 1 296 ? 30.853 68.139 -42.574 1.00 46.49 293 ARG A CA 1
ATOM 2132 C C . ARG A 1 296 ? 30.982 67.108 -43.692 1.00 51.27 293 ARG A C 1
ATOM 2133 O O . ARG A 1 296 ? 29.995 66.493 -44.103 1.00 54.70 293 ARG A O 1
ATOM 2141 N N . GLN A 1 297 ? 32.208 66.941 -44.183 1.00 52.95 294 GLN A N 1
ATOM 2142 C CA . GLN A 1 297 ? 32.502 66.012 -45.270 1.00 57.36 294 GLN A CA 1
ATOM 2143 C C . GLN A 1 297 ? 31.928 64.614 -45.023 1.00 57.10 294 GLN A C 1
ATOM 2144 O O . GLN A 1 297 ? 32.200 63.987 -43.999 1.00 57.57 294 GLN A O 1
ATOM 2150 N N . GLY A 1 298 ? 31.094 64.153 -45.949 1.00 57.78 295 GLY A N 1
ATOM 2151 C CA . GLY A 1 298 ? 30.549 62.810 -45.884 1.00 55.34 295 GLY A CA 1
ATOM 2152 C C . GLY A 1 298 ? 29.344 62.607 -44.981 1.00 53.73 295 GLY A C 1
ATOM 2153 O O . GLY A 1 298 ? 28.685 61.573 -45.076 1.00 54.58 295 GLY A O 1
ATOM 2154 N N . TRP A 1 299 ? 29.044 63.565 -44.104 1.00 53.04 296 TRP A N 1
ATOM 2155 C CA . TRP A 1 299 ? 27.947 63.374 -43.146 1.00 49.17 296 TRP A CA 1
ATOM 2156 C C . TRP A 1 299 ? 26.586 63.205 -43.825 1.00 50.11 296 TRP A C 1
ATOM 2157 O O . TRP A 1 299 ? 25.722 62.497 -43.310 1.00 46.65 296 TRP A O 1
ATOM 2168 N N . SER A 1 300 ? 26.418 63.830 -44.994 1.00 52.29 297 SER A N 1
ATOM 2169 C CA . SER A 1 300 ? 25.177 63.747 -45.757 1.00 55.60 297 SER A CA 1
ATOM 2170 C C . SER A 1 300 ? 24.834 62.301 -46.073 1.00 55.97 297 SER A C 1
ATOM 2171 O O . SER A 1 300 ? 23.662 61.948 -46.224 1.00 56.19 297 SER A O 1
ATOM 2174 N N . ASP A 1 301 ? 25.876 61.480 -46.191 1.00 57.53 298 ASP A N 1
ATOM 2175 C CA . ASP A 1 301 ? 25.747 60.083 -46.596 1.00 57.51 298 ASP A CA 1
ATOM 2176 C C . ASP A 1 301 ? 25.754 59.151 -45.392 1.00 52.49 298 ASP A C 1
ATOM 2177 O O . ASP A 1 301 ? 25.707 57.931 -45.548 1.00 53.18 298 ASP A O 1
ATOM 2182 N N . LEU A 1 302 ? 25.838 59.721 -44.195 1.00 48.74 299 LEU A N 1
ATOM 2183 C CA . LEU A 1 302 ? 25.833 58.912 -42.975 1.00 47.05 299 LEU A CA 1
ATOM 2184 C C . LEU A 1 302 ? 24.469 58.279 -42.726 1.00 48.58 299 LEU A C 1
ATOM 2185 O O . LEU A 1 302 ? 23.429 58.936 -42.865 1.00 48.24 299 LEU A O 1
ATOM 2190 N N . LYS A 1 303 ? 24.484 57.001 -42.359 1.00 47.65 300 LYS A N 1
ATOM 2191 C CA . LYS A 1 303 ? 23.280 56.280 -41.980 1.00 49.87 300 LYS A CA 1
ATOM 2192 C C . LYS A 1 303 ? 22.455 57.076 -40.954 1.00 48.16 300 LYS A C 1
ATOM 2193 O O . LYS A 1 303 ? 21.232 57.167 -41.074 1.00 47.41 300 LYS A O 1
ATOM 2199 N N . ALA A 1 304 ? 23.119 57.673 -39.966 1.00 44.77 301 ALA A N 1
ATOM 2200 C CA . ALA A 1 304 ? 22.406 58.438 -38.945 1.00 43.86 301 ALA A CA 1
ATOM 2201 C C . ALA A 1 304 ? 21.686 59.665 -39.518 1.00 45.64 301 ALA A C 1
ATOM 2202 O O . ALA A 1 304 ? 20.596 60.025 -39.055 1.00 46.92 301 ALA A O 1
ATOM 2204 N N . VAL A 1 305 ? 22.291 60.307 -40.513 1.00 45.73 302 VAL A N 1
ATOM 2205 C CA . VAL A 1 305 ? 21.697 61.499 -41.106 1.00 46.57 302 VAL A CA 1
ATOM 2206 C C . VAL A 1 305 ? 20.543 61.116 -42.031 1.00 48.26 302 VAL A C 1
ATOM 2207 O O . VAL A 1 305 ? 19.443 61.673 -41.931 1.00 48.33 302 VAL A O 1
ATOM 2211 N N . GLU A 1 306 ? 20.800 60.147 -42.909 1.00 50.63 303 GLU A N 1
ATOM 2212 C CA . GLU A 1 306 ? 19.786 59.619 -43.816 1.00 54.14 303 GLU A CA 1
ATOM 2213 C C . GLU A 1 306 ? 18.515 59.155 -43.101 1.00 53.39 303 GLU A C 1
ATOM 2214 O O . GLU A 1 306 ? 17.406 59.439 -43.562 1.00 56.36 303 GLU A O 1
ATOM 2220 N N . ASN A 1 307 ? 18.678 58.435 -41.993 1.00 49.64 304 ASN A N 1
ATOM 2221 C CA . ASN A 1 307 ? 17.539 57.878 -41.259 1.00 48.98 304 ASN A CA 1
ATOM 2222 C C . ASN A 1 307 ? 16.955 58.837 -40.230 1.00 46.08 304 ASN A C 1
ATOM 2223 O O . ASN A 1 307 ? 16.081 58.452 -39.458 1.00 44.41 304 ASN A O 1
ATOM 2228 N N . LYS A 1 308 ? 17.446 60.073 -40.226 1.00 45.42 305 LYS A N 1
ATOM 2229 C CA . LYS A 1 308 ? 16.996 61.083 -39.277 1.00 43.48 305 LYS A CA 1
ATOM 2230 C C . LYS A 1 308 ? 17.179 60.555 -37.857 1.00 43.53 305 LYS A C 1
ATOM 2231 O O . LYS A 1 308 ? 16.229 60.504 -37.074 1.00 44.21 305 LYS A O 1
ATOM 2237 N N . GLN A 1 309 ? 18.399 60.131 -37.544 1.00 39.55 306 GLN A N 1
ATOM 2238 C CA . GLN A 1 309 ? 18.721 59.689 -36.195 1.00 42.80 306 GLN A CA 1
ATOM 2239 C C . GLN A 1 309 ? 19.773 60.614 -35.594 1.00 42.07 306 GLN A C 1
ATOM 2240 O O . GLN A 1 309 ? 20.743 60.158 -34.973 1.00 42.19 306 GLN A O 1
ATOM 2246 N N . VAL A 1 310 ? 19.556 61.917 -35.788 1.00 39.82 307 VAL A N 1
ATOM 2247 C CA . VAL A 1 310 ? 20.421 62.963 -35.246 1.00 36.68 307 VAL A CA 1
ATOM 2248 C C . VAL A 1 310 ? 19.663 63.735 -34.167 1.00 36.81 307 VAL A C 1
ATOM 2249 O O . VAL A 1 310 ? 18.580 64.291 -34.429 1.00 35.62 307 VAL A O 1
ATOM 2253 N N . TYR A 1 311 ? 20.246 63.768 -32.968 1.00 33.61 308 TYR A N 1
ATOM 2254 C CA . TYR A 1 311 ? 19.604 64.315 -31.777 1.00 31.68 308 TYR A CA 1
ATOM 2255 C C . TYR A 1 311 ? 20.517 65.314 -31.085 1.00 32.71 308 TYR A C 1
ATOM 2256 O O . TYR A 1 311 ? 21.683 65.454 -31.450 1.00 33.61 308 TYR A O 1
ATOM 2265 N N . SER A 1 312 ? 19.987 65.994 -30.070 1.00 33.23 309 SER A N 1
ATOM 2266 C CA . SER A 1 312 ? 20.778 66.927 -29.275 1.00 31.54 309 SER A CA 1
ATOM 2267 C C . SER A 1 312 ? 20.161 67.054 -27.889 1.00 27.65 309 SER A C 1
ATOM 2268 O O . SER A 1 312 ? 18.939 67.138 -27.764 1.00 29.70 309 SER A O 1
ATOM 2271 N N . ALA A 1 313 ? 20.999 67.028 -26.852 1.00 29.87 310 ALA A N 1
ATOM 2272 C CA . ALA A 1 313 ? 20.555 67.255 -25.484 1.00 29.67 310 ALA A CA 1
ATOM 2273 C C . ALA A 1 313 ? 21.463 68.315 -24.876 1.00 29.73 310 ALA A C 1
ATOM 2274 O O . ALA A 1 313 ? 22.597 68.485 -25.326 1.00 32.85 310 ALA A O 1
ATOM 2276 N N . HIS A 1 314 ? 20.971 69.030 -23.868 1.00 28.58 311 HIS A N 1
ATOM 2277 C CA . HIS A 1 314 ? 21.715 70.133 -23.262 1.00 28.70 311 HIS A CA 1
ATOM 2278 C C . HIS A 1 314 ? 22.873 69.618 -22.395 1.00 31.39 311 HIS A C 1
ATOM 2279 O O . HIS A 1 314 ? 22.660 68.827 -21.465 1.00 30.84 311 HIS A O 1
ATOM 2286 N N . HIS A 1 315 ? 24.082 70.101 -22.687 1.00 30.39 312 HIS A N 1
ATOM 2287 C CA . HIS A 1 315 ? 25.333 69.681 -22.040 1.00 32.48 312 HIS A CA 1
ATOM 2288 C C . HIS A 1 315 ? 25.357 69.914 -20.530 1.00 31.86 312 HIS A C 1
ATOM 2289 O O . HIS A 1 315 ? 26.114 69.257 -19.801 1.00 32.09 312 HIS A O 1
ATOM 2296 N N . GLY A 1 316 ? 24.534 70.846 -20.051 1.00 35.08 313 GLY A N 1
ATOM 2297 C CA . GLY A 1 316 ? 24.567 71.226 -18.645 1.00 34.78 313 GLY A CA 1
ATOM 2298 C C . GLY A 1 316 ? 23.532 70.515 -17.789 1.00 33.54 313 GLY A C 1
ATOM 2299 O O . GLY A 1 316 ? 23.370 70.820 -16.608 1.00 32.02 313 GLY A O 1
ATOM 2300 N N . LEU A 1 317 ? 22.812 69.573 -18.385 1.00 31.03 314 LEU A N 1
ATOM 2301 C CA . LEU A 1 317 ? 21.807 68.823 -17.647 1.00 26.54 314 LEU A CA 1
ATOM 2302 C C . LEU A 1 317 ? 22.345 67.645 -16.813 1.00 28.52 314 LEU A C 1
ATOM 2303 O O . LEU A 1 317 ? 21.784 67.364 -15.751 1.00 30.13 314 LEU A O 1
ATOM 2308 N N . PRO A 1 318 ? 23.413 66.951 -17.277 1.00 25.94 315 PRO A N 1
ATOM 2309 C CA . PRO A 1 318 ? 23.970 65.873 -16.445 1.00 25.45 315 PRO A CA 1
ATOM 2310 C C . PRO A 1 318 ? 24.624 66.333 -15.135 1.00 27.21 315 PRO A C 1
ATOM 2311 O O . PRO A 1 318 ? 24.757 67.534 -14.883 1.00 26.25 315 PRO A O 1
ATOM 2315 N N . ARG A 1 319 ? 25.066 65.358 -14.343 1.00 25.61 316 ARG A N 1
ATOM 2316 C CA . ARG A 1 319 ? 25.661 65.595 -13.020 1.00 26.97 316 ARG A CA 1
ATOM 2317 C C . ARG A 1 319 ? 24.894 66.640 -12.203 1.00 25.60 316 ARG A C 1
ATOM 2318 O O . ARG A 1 319 ? 25.493 67.506 -11.545 1.00 25.98 316 ARG A O 1
ATOM 2326 N N . GLU A 1 320 ? 23.565 66.529 -12.220 1.00 23.33 317 GLU A N 1
ATOM 2327 C CA . GLU A 1 320 ? 22.718 67.463 -11.478 1.00 28.21 317 GLU A CA 1
ATOM 2328 C C . GLU A 1 320 ? 21.482 66.801 -10.900 1.00 29.42 317 GLU A C 1
ATOM 2329 O O . GLU A 1 320 ? 21.092 65.695 -11.311 1.00 25.84 317 GLU A O 1
ATOM 2335 N N . VAL A 1 321 ? 20.857 67.514 -9.969 1.00 29.14 318 VAL A N 1
ATOM 2336 C CA . VAL A 1 321 ? 19.686 67.010 -9.266 1.00 30.26 318 VAL A CA 1
ATOM 2337 C C . VAL A 1 321 ? 18.540 66.695 -10.227 1.00 32.25 318 VAL A C 1
ATOM 2338 O O . VAL A 1 321 ? 17.732 65.799 -9.951 1.00 31.80 318 VAL A O 1
ATOM 2342 N N . PHE A 1 322 ? 18.472 67.406 -11.359 1.00 28.28 319 PHE A N 1
ATOM 2343 C CA . PHE A 1 322 ? 17.396 67.178 -12.316 1.00 30.05 319 PHE A CA 1
ATOM 2344 C C . PHE A 1 322 ? 17.786 66.264 -13.498 1.00 30.68 319 PHE A C 1
ATOM 2345 O O . PHE A 1 322 ? 17.058 66.206 -14.500 1.00 30.94 319 PHE A O 1
ATOM 2353 N N . ASP A 1 323 ? 18.914 65.554 -13.393 1.00 31.55 320 ASP A N 1
ATOM 2354 C CA . ASP A 1 323 ? 19.423 64.801 -14.552 1.00 30.97 320 ASP A CA 1
ATOM 2355 C C . ASP A 1 323 ? 18.663 63.513 -14.880 1.00 32.78 320 ASP A C 1
ATOM 2356 O O . ASP A 1 323 ? 19.005 62.824 -15.844 1.00 29.65 320 ASP A O 1
ATOM 2361 N N . ALA A 1 324 ? 17.631 63.202 -14.095 1.00 30.60 321 ALA A N 1
ATOM 2362 C CA . ALA A 1 324 ? 16.759 62.071 -14.421 1.00 30.07 321 ALA A CA 1
ATOM 2363 C C . ALA A 1 324 ? 16.200 62.240 -15.827 1.00 29.85 321 ALA A C 1
ATOM 2364 O O . ALA A 1 324 ? 15.956 61.257 -16.535 1.00 27.93 321 ALA A O 1
ATOM 2366 N N . ALA A 1 325 ? 15.988 63.492 -16.225 1.00 28.64 322 ALA A N 1
ATOM 2367 C CA . ALA A 1 325 ? 15.507 63.784 -17.577 1.00 29.85 322 ALA A CA 1
ATOM 2368 C C . ALA A 1 325 ? 16.499 63.331 -18.649 1.00 28.93 322 ALA A C 1
ATOM 2369 O O . ALA A 1 325 ? 16.098 62.985 -19.772 1.00 28.63 322 ALA A O 1
ATOM 2371 N N . VAL A 1 326 ? 17.788 63.356 -18.324 1.00 28.00 323 VAL A N 1
ATOM 2372 C CA . VAL A 1 326 ? 18.805 62.926 -19.286 1.00 28.38 323 VAL A CA 1
ATOM 2373 C C . VAL A 1 326 ? 18.777 61.407 -19.426 1.00 29.02 323 VAL A C 1
ATOM 2374 O O . VAL A 1 326 ? 18.879 60.875 -20.536 1.00 28.01 323 VAL A O 1
ATOM 2378 N N . PHE A 1 327 ? 18.644 60.712 -18.300 1.00 25.31 324 PHE A N 1
ATOM 2379 C CA . PHE A 1 327 ? 18.509 59.251 -18.318 1.00 26.96 324 PHE A CA 1
ATOM 2380 C C . PHE A 1 327 ? 17.331 58.861 -19.208 1.00 28.32 324 PHE A C 1
ATOM 2381 O O . PHE A 1 327 ? 17.442 57.960 -20.043 1.00 28.59 324 PHE A O 1
ATOM 2389 N N . GLU A 1 328 ? 16.207 59.554 -19.040 1.00 28.70 325 GLU A N 1
ATOM 2390 C CA . GLU A 1 328 ? 15.015 59.286 -19.844 1.00 29.88 325 GLU A CA 1
ATOM 2391 C C . GLU A 1 328 ? 15.220 59.609 -21.323 1.00 30.17 325 GLU A C 1
ATOM 2392 O O . GLU A 1 328 ? 14.824 58.836 -22.202 1.00 29.43 325 GLU A O 1
ATOM 2398 N N . TYR A 1 329 ? 15.848 60.747 -21.602 1.00 30.79 326 TYR A N 1
ATOM 2399 C CA . TYR A 1 329 ? 16.077 61.155 -22.999 1.00 31.62 326 TYR A CA 1
ATOM 2400 C C . TYR A 1 329 ? 16.964 60.170 -23.742 1.00 30.26 326 TYR A C 1
ATOM 2401 O O . TYR A 1 329 ? 16.707 59.840 -24.900 1.00 31.34 326 TYR A O 1
ATOM 2410 N N . LEU A 1 330 ? 18.019 59.698 -23.085 1.00 30.84 327 LEU A N 1
ATOM 2411 C CA . LEU A 1 330 ? 18.935 58.773 -23.748 1.00 29.65 327 LEU A CA 1
ATOM 2412 C C . LEU A 1 330 ? 18.244 57.437 -24.013 1.00 30.99 327 LEU A C 1
ATOM 2413 O O . LEU A 1 330 ? 18.325 56.907 -25.114 1.00 31.30 327 LEU A O 1
ATOM 2418 N N . ALA A 1 331 ? 17.548 56.905 -23.012 1.00 31.30 328 ALA A N 1
ATOM 2419 C CA . ALA A 1 331 ? 16.883 55.603 -23.159 1.00 32.17 328 ALA A CA 1
ATOM 2420 C C . ALA A 1 331 ? 15.757 55.639 -24.185 1.00 32.00 328 ALA A C 1
ATOM 2421 O O . ALA A 1 331 ? 15.592 54.707 -24.996 1.00 35.30 328 ALA A O 1
ATOM 2423 N N . LYS A 1 332 ? 14.978 56.715 -24.156 1.00 30.35 329 LYS A N 1
ATOM 2424 C CA . LYS A 1 332 ? 13.895 56.905 -25.126 1.00 34.62 329 LYS A CA 1
ATOM 2425 C C . LYS A 1 332 ? 14.432 57.121 -26.547 1.00 35.16 329 LYS A C 1
ATOM 2426 O O . LYS A 1 332 ? 13.797 56.708 -27.529 1.00 33.56 329 LYS A O 1
ATOM 2432 N N . THR A 1 333 ? 15.604 57.748 -26.666 1.00 33.09 330 THR A N 1
ATOM 2433 C CA . THR A 1 333 ? 16.209 57.983 -27.989 1.00 33.65 330 THR A CA 1
ATOM 2434 C C . THR A 1 333 ? 16.716 56.667 -28.570 1.00 34.78 330 THR A C 1
ATOM 2435 O O . THR A 1 333 ? 16.494 56.357 -29.750 1.00 34.92 330 THR A O 1
ATOM 2439 N N . PHE A 1 334 ? 17.393 55.889 -27.728 1.00 34.22 331 PHE A N 1
ATOM 2440 C CA . PHE A 1 334 ? 17.931 54.599 -28.141 1.00 35.68 331 PHE A CA 1
ATOM 2441 C C . PHE A 1 334 ? 16.843 53.547 -28.352 1.00 39.55 331 PHE A C 1
ATOM 2442 O O . PHE A 1 334 ? 16.966 52.711 -29.240 1.00 30.81 331 PHE A O 1
ATOM 2450 N N . TYR A 1 335 ? 15.797 53.576 -27.521 1.00 36.98 332 TYR A N 1
ATOM 2451 C CA . TYR A 1 335 ? 14.733 52.563 -27.587 1.00 39.11 332 TYR A CA 1
ATOM 2452 C C . TYR A 1 335 ? 13.322 53.172 -27.558 1.00 39.29 332 TYR A C 1
ATOM 2453 O O . TYR A 1 335 ? 12.601 53.025 -26.560 1.00 37.07 332 TYR A O 1
ATOM 2462 N N . PRO A 1 336 ? 12.929 53.853 -28.652 1.00 38.06 333 PRO A N 1
ATOM 2463 C CA . PRO A 1 336 ? 11.702 54.660 -28.730 1.00 38.30 333 PRO A CA 1
ATOM 2464 C C . PRO A 1 336 ? 10.420 53.910 -28.368 1.00 39.38 333 PRO A C 1
ATOM 2465 O O . PRO A 1 336 ? 9.590 54.442 -27.621 1.00 39.90 333 PRO A O 1
ATOM 2469 N N . GLU A 1 337 ? 10.256 52.700 -28.896 1.00 43.18 334 GLU A N 1
ATOM 2470 C CA . GLU A 1 337 ? 9.038 51.929 -28.676 1.00 48.78 334 GLU A CA 1
ATOM 2471 C C . GLU A 1 337 ? 8.950 51.367 -27.259 1.00 49.25 334 GLU A C 1
ATOM 2472 O O . GLU A 1 337 ? 7.853 51.084 -26.768 1.00 52.90 334 GLU A O 1
ATOM 2478 N N . GLU A 1 338 ? 10.095 51.212 -26.598 1.00 44.11 335 GLU A N 1
ATOM 2479 C CA . GLU A 1 338 ? 10.110 50.677 -25.236 1.00 43.51 335 GLU A CA 1
ATOM 2480 C C . GLU A 1 338 ? 9.854 51.765 -24.205 1.00 40.41 335 GLU A C 1
ATOM 2481 O O . GLU A 1 338 ? 9.662 51.463 -23.023 1.00 41.71 335 GLU A O 1
ATOM 2487 N N . PHE A 1 339 ? 9.850 53.021 -24.653 1.00 38.17 336 PHE A N 1
ATOM 2488 C CA . PHE A 1 339 ? 9.728 54.161 -23.747 1.00 35.88 336 PHE A CA 1
ATOM 2489 C C . PHE A 1 339 ? 8.680 55.199 -24.167 1.00 36.45 336 PHE A C 1
ATOM 2490 O O . PHE A 1 339 ? 8.884 56.405 -23.969 1.00 35.36 336 PHE A O 1
ATOM 2498 N N . LYS A 1 340 ? 7.554 54.724 -24.705 1.00 38.58 337 LYS A N 1
ATOM 2499 C CA . LYS A 1 340 ? 6.455 55.602 -25.113 1.00 44.35 337 LYS A CA 1
ATOM 2500 C C . LYS A 1 340 ? 5.795 56.257 -23.910 1.00 43.41 337 LYS A C 1
ATOM 2501 O O . LYS A 1 340 ? 5.160 57.308 -24.037 1.00 43.03 337 LYS A O 1
ATOM 2507 N N . ASP A 1 341 ? 5.948 55.634 -22.744 1.00 42.29 338 ASP A N 1
ATOM 2508 C CA . ASP A 1 341 ? 5.326 56.130 -21.523 1.00 41.70 338 ASP A CA 1
ATOM 2509 C C . ASP A 1 341 ? 6.227 57.126 -20.796 1.00 41.58 338 ASP A C 1
ATOM 2510 O O . ASP A 1 341 ? 5.922 57.560 -19.672 1.00 45.45 338 ASP A O 1
ATOM 2515 N N . VAL A 1 342 ? 7.339 57.487 -21.427 1.00 38.57 339 VAL A N 1
ATOM 2516 C CA . VAL A 1 342 ? 8.280 58.425 -20.823 1.00 38.32 339 VAL A CA 1
ATOM 2517 C C . VAL A 1 342 ? 8.389 59.711 -21.647 1.00 40.38 339 VAL A C 1
ATOM 2518 O O . VAL A 1 342 ? 8.478 59.651 -22.867 1.00 41.07 339 VAL A O 1
ATOM 2522 N N . ASP A 1 343 ? 8.370 60.866 -20.981 1.00 41.50 340 ASP A N 1
ATOM 2523 C CA . ASP A 1 343 ? 8.480 62.160 -21.666 1.00 40.97 340 ASP A CA 1
ATOM 2524 C C . ASP A 1 343 ? 9.547 63.025 -20.992 1.00 38.18 340 ASP A C 1
ATOM 2525 O O . ASP A 1 343 ? 9.264 63.717 -20.004 1.00 35.91 340 ASP A O 1
ATOM 2530 N N . PRO A 1 344 ? 10.774 62.996 -21.532 1.00 34.30 341 PRO A N 1
ATOM 2531 C CA . PRO A 1 344 ? 11.927 63.632 -20.882 1.00 32.95 341 PRO A CA 1
ATOM 2532 C C . PRO A 1 344 ? 11.761 65.146 -20.766 1.00 34.63 341 PRO A C 1
ATOM 2533 O O . PRO A 1 344 ? 12.177 65.725 -19.753 1.00 31.17 341 PRO A O 1
ATOM 2537 N N . GLU A 1 345 ? 11.152 65.784 -21.765 1.00 34.91 342 GLU A N 1
ATOM 2538 C CA . GLU A 1 345 ? 10.919 67.221 -21.656 1.00 37.64 342 GLU A CA 1
ATOM 2539 C C . GLU A 1 345 ? 9.925 67.530 -20.532 1.00 34.45 342 GLU A C 1
ATOM 2540 O O . GLU A 1 345 ? 10.108 68.477 -19.769 1.00 34.30 342 GLU A O 1
ATOM 2546 N N . ALA A 1 346 ? 8.873 66.727 -20.432 1.00 35.06 343 ALA A N 1
ATOM 2547 C CA . ALA A 1 346 ? 7.887 66.907 -19.372 1.00 34.30 343 ALA A CA 1
ATOM 2548 C C . ALA A 1 346 ? 8.520 66.687 -17.997 1.00 33.46 343 ALA A C 1
ATOM 2549 O O . ALA A 1 346 ? 8.160 67.366 -17.023 1.00 32.74 343 ALA A O 1
ATOM 2551 N N . THR A 1 347 ? 9.466 65.752 -17.906 1.00 29.17 344 THR A N 1
ATOM 2552 C CA . THR A 1 347 ? 10.182 65.523 -16.639 1.00 31.16 344 THR A CA 1
ATOM 2553 C C . THR A 1 347 ? 10.967 66.756 -16.190 1.00 30.72 344 THR A C 1
ATOM 2554 O O . THR A 1 347 ? 10.906 67.144 -15.019 1.00 32.56 344 THR A O 1
ATOM 2558 N N . LEU A 1 348 ? 11.708 67.373 -17.113 1.00 31.26 345 LEU A N 1
ATOM 2559 C CA . LEU A 1 348 ? 12.466 68.576 -16.775 1.00 29.94 345 LEU A CA 1
ATOM 2560 C C . LEU A 1 348 ? 11.517 69.706 -16.377 1.00 32.18 345 LEU A C 1
ATOM 2561 O O . LEU A 1 348 ? 11.697 70.334 -15.322 1.00 33.49 345 LEU A O 1
ATOM 2566 N N . LYS A 1 349 ? 10.508 69.954 -17.210 1.00 32.87 346 LYS A N 1
ATOM 2567 C CA . LYS A 1 349 ? 9.497 70.979 -16.920 1.00 34.55 346 LYS A CA 1
ATOM 2568 C C . LYS A 1 349 ? 8.836 70.744 -15.553 1.00 36.39 346 LYS A C 1
ATOM 2569 O O . LYS A 1 349 ? 8.642 71.679 -14.764 1.00 35.68 346 LYS A O 1
ATOM 2575 N N . GLU A 1 350 ? 8.506 69.490 -15.269 1.00 33.18 347 GLU A N 1
ATOM 2576 C CA . GLU A 1 350 ? 7.849 69.160 -14.013 1.00 35.86 347 GLU A CA 1
ATOM 2577 C C . GLU A 1 350 ? 8.781 69.395 -12.821 1.00 32.06 347 GLU A C 1
ATOM 2578 O O . GLU A 1 350 ? 8.329 69.842 -11.758 1.00 31.66 347 GLU A O 1
ATOM 2584 N N . PHE A 1 351 ? 10.075 69.117 -12.994 1.00 29.49 348 PHE A N 1
ATOM 2585 C CA . PHE A 1 351 ? 11.029 69.391 -11.919 1.00 30.61 348 PHE A CA 1
ATOM 2586 C C . PHE A 1 351 ? 11.009 70.888 -11.620 1.00 32.47 348 PHE A C 1
ATOM 2587 O O . PHE A 1 351 ? 10.960 71.297 -10.456 1.00 32.04 348 PHE A O 1
ATOM 2595 N N . TYR A 1 352 ? 11.043 71.710 -12.665 1.00 29.86 349 TYR A N 1
ATOM 2596 C CA . TYR A 1 352 ? 10.929 73.158 -12.462 1.00 33.16 349 TYR A CA 1
ATOM 2597 C C . TYR A 1 352 ? 9.599 73.535 -11.807 1.00 34.31 349 TYR A C 1
ATOM 2598 O O . TYR A 1 352 ? 9.587 74.245 -10.791 1.00 33.78 349 TYR A O 1
ATOM 2607 N N . ASP A 1 353 ? 8.489 73.092 -12.402 1.00 35.56 350 ASP A N 1
ATOM 2608 C CA . ASP A 1 353 ? 7.151 73.432 -11.898 1.00 38.35 350 ASP A CA 1
ATOM 2609 C C . ASP A 1 353 ? 6.984 73.062 -10.421 1.00 36.75 350 ASP A C 1
ATOM 2610 O O . ASP A 1 353 ? 6.465 73.848 -9.626 1.00 37.07 350 ASP A O 1
ATOM 2615 N N . LYS A 1 354 ? 7.438 71.865 -10.060 1.00 35.88 351 LYS A N 1
ATOM 2616 C CA . LYS A 1 354 ? 7.264 71.345 -8.702 1.00 36.42 351 LYS A CA 1
ATOM 2617 C C . LYS A 1 354 ? 8.182 71.958 -7.647 1.00 35.01 351 LYS A C 1
ATOM 2618 O O . LYS A 1 354 ? 7.733 72.221 -6.524 1.00 32.72 351 LYS A O 1
ATOM 2624 N N . PHE A 1 355 ? 9.454 72.181 -7.989 1.00 33.32 352 PHE A N 1
ATOM 2625 C CA . PHE A 1 355 ? 10.469 72.493 -6.965 1.00 34.36 352 PHE A CA 1
ATOM 2626 C C . PHE A 1 355 ? 11.186 73.837 -7.102 1.00 35.89 352 PHE A C 1
ATOM 2627 O O . PHE A 1 355 ? 11.536 74.455 -6.095 1.00 33.71 352 PHE A O 1
ATOM 2635 N N . LEU A 1 356 ? 11.422 74.279 -8.337 1.00 32.96 353 LEU A N 1
ATOM 2636 C CA . LEU A 1 356 ? 12.271 75.451 -8.554 1.00 31.10 353 LEU A CA 1
ATOM 2637 C C . LEU A 1 356 ? 11.504 76.778 -8.513 1.00 32.12 353 LEU A C 1
ATOM 2638 O O . LEU A 1 356 ? 10.362 76.870 -8.963 1.00 33.64 353 LEU A O 1
ATOM 2643 N N . PRO A 1 357 ? 12.136 77.813 -7.947 1.00 31.37 354 PRO A N 1
ATOM 2644 C CA . PRO A 1 357 ? 11.551 79.154 -7.911 1.00 33.30 354 PRO A CA 1
ATOM 2645 C C . PRO A 1 357 ? 11.758 79.906 -9.232 1.00 35.20 354 PRO A C 1
ATOM 2646 O O . PRO A 1 357 ? 11.430 81.093 -9.308 1.00 40.61 354 PRO A O 1
ATOM 2650 N N . PHE A 1 358 ? 12.297 79.234 -10.240 1.00 32.86 355 PHE A N 1
ATOM 2651 C CA . PHE A 1 358 ? 12.538 79.862 -11.542 1.00 36.41 355 PHE A CA 1
ATOM 2652 C C . PHE A 1 358 ? 11.576 79.268 -12.570 1.00 37.56 355 PHE A C 1
ATOM 2653 O O . PHE A 1 358 ? 11.300 78.064 -12.528 1.00 39.19 355 PHE A O 1
ATOM 2661 N N . SER A 1 359 ? 11.059 80.088 -13.484 1.00 36.46 356 SER A N 1
ATOM 2662 C CA . SER A 1 359 ? 10.099 79.592 -14.466 1.00 37.53 356 SER A CA 1
ATOM 2663 C C . SER A 1 359 ? 10.782 78.731 -15.525 1.00 38.98 356 SER A C 1
ATOM 2664 O O . SER A 1 359 ? 11.910 79.012 -15.953 1.00 37.85 356 SER A O 1
ATOM 2667 N N . TYR A 1 360 ? 10.103 77.670 -15.944 1.00 38.86 357 TYR A N 1
ATOM 2668 C CA . TYR A 1 360 ? 10.623 76.838 -17.013 1.00 37.95 357 TYR A CA 1
ATOM 2669 C C . TYR A 1 360 ? 10.413 77.514 -18.368 1.00 38.03 357 TYR A C 1
ATOM 2670 O O . TYR A 1 360 ? 9.352 78.090 -18.609 1.00 36.35 357 TYR A O 1
ATOM 2679 N N . SER A 1 361 ? 11.434 77.455 -19.225 1.00 38.39 358 SER A N 1
ATOM 2680 C CA . SER A 1 361 ? 11.327 77.849 -20.638 1.00 43.58 358 SER A CA 1
ATOM 2681 C C . SER A 1 361 ? 12.593 77.433 -21.393 1.00 45.24 358 SER A C 1
ATOM 2682 O O . SER A 1 361 ? 13.483 76.802 -20.820 1.00 47.82 358 SER A O 1
ATOM 2685 N N . GLY A 1 362 ? 12.667 77.768 -22.677 1.00 45.08 359 GLY A N 1
ATOM 2686 C CA . GLY A 1 362 ? 13.833 77.426 -23.475 1.00 44.51 359 GLY A CA 1
ATOM 2687 C C . GLY A 1 362 ? 13.729 76.052 -24.118 1.00 41.89 359 GLY A C 1
ATOM 2688 O O . GLY A 1 362 ? 12.669 75.422 -24.069 1.00 43.40 359 GLY A O 1
ATOM 2689 N N . ILE A 1 363 ? 14.831 75.587 -24.709 1.00 39.86 360 ILE A N 1
ATOM 2690 C CA . ILE A 1 363 ? 14.862 74.332 -25.467 1.00 37.55 360 ILE A CA 1
ATOM 2691 C C . ILE A 1 363 ? 16.022 73.472 -24.969 1.00 33.34 360 ILE A C 1
ATOM 2692 O O . ILE A 1 363 ? 17.162 73.937 -24.924 1.00 32.43 360 ILE A O 1
ATOM 2697 N N . TRP A 1 364 ? 15.741 72.218 -24.619 1.00 31.08 361 TRP A N 1
ATOM 2698 C CA . TRP A 1 364 ? 16.703 71.397 -23.880 1.00 32.88 361 TRP A CA 1
ATOM 2699 C C . TRP A 1 364 ? 16.991 70.073 -24.567 1.00 31.13 361 TRP A C 1
ATOM 2700 O O . TRP A 1 364 ? 17.976 69.401 -24.252 1.00 29.75 361 TRP A O 1
ATOM 2711 N N . PHE A 1 365 ? 16.126 69.714 -25.512 1.00 33.13 362 PHE A N 1
ATOM 2712 C CA . PHE A 1 365 ? 16.255 68.468 -26.256 1.00 32.42 362 PHE A CA 1
ATOM 2713 C C . PHE A 1 365 ? 15.821 68.733 -27.683 1.00 37.87 362 PHE A C 1
ATOM 2714 O O . PHE A 1 365 ? 15.037 69.659 -27.940 1.00 36.71 362 PHE A O 1
ATOM 2730 N N . HIS A 1 367 ? 15.338 66.854 -31.848 1.00 44.71 364 HIS A N 1
ATOM 2731 C CA . HIS A 1 367 ? 15.446 65.826 -32.859 1.00 44.59 364 HIS A CA 1
ATOM 2732 C C . HIS A 1 367 ? 15.457 66.554 -34.191 1.00 44.75 364 HIS A C 1
ATOM 2733 O O . HIS A 1 367 ? 14.530 67.304 -34.499 1.00 44.27 364 HIS A O 1
ATOM 2748 N N . ASN A 1 369 ? 14.934 67.599 -37.864 1.00 50.18 366 ASN A N 1
ATOM 2749 C CA . ASN A 1 369 ? 13.931 67.300 -38.872 1.00 53.35 366 ASN A CA 1
ATOM 2750 C C . ASN A 1 369 ? 14.571 66.705 -40.113 1.00 56.48 366 ASN A C 1
ATOM 2751 O O . ASN A 1 369 ? 15.594 67.204 -40.576 1.00 58.14 366 ASN A O 1
#